Protein AF-K2AG46-F1 (afdb_monomer)

Structure (mmCIF, N/CA/C/O backbone):
data_AF-K2AG46-F1
#
_entry.id   AF-K2AG46-F1
#
loop_
_atom_site.group_PDB
_atom_site.id
_atom_site.type_symbol
_atom_site.label_atom_id
_atom_site.label_alt_id
_atom_site.label_comp_id
_atom_site.label_asym_id
_atom_site.label_entity_id
_atom_site.label_seq_id
_atom_site.pdbx_PDB_ins_code
_atom_site.Cartn_x
_atom_site.Cartn_y
_atom_site.Cartn_z
_atom_site.occupancy
_atom_site.B_iso_or_equiv
_atom_site.auth_seq_id
_atom_site.auth_comp_id
_atom_site.auth_asym_id
_atom_site.auth_atom_id
_atom_site.pdbx_PDB_model_num
ATOM 1 N N . MET A 1 1 ? 60.807 15.196 -0.101 1.00 54.16 1 MET A N 1
ATOM 2 C CA . MET A 1 1 ? 60.143 13.966 -0.594 1.00 54.16 1 MET A CA 1
ATOM 3 C C . MET A 1 1 ? 58.959 13.472 0.260 1.00 54.16 1 MET A C 1
ATOM 5 O O . MET A 1 1 ? 58.351 12.483 -0.107 1.00 54.16 1 MET A O 1
ATOM 9 N N . ASN A 1 2 ? 58.568 14.164 1.347 1.00 55.78 2 ASN A N 1
ATOM 10 C CA . ASN A 1 2 ? 57.536 13.683 2.293 1.00 55.78 2 ASN A CA 1
ATOM 11 C C . ASN A 1 2 ? 56.147 14.350 2.175 1.00 55.78 2 ASN A C 1
ATOM 13 O O . ASN A 1 2 ? 55.203 13.899 2.816 1.00 55.78 2 ASN A O 1
ATOM 17 N N . ARG A 1 3 ? 56.000 15.430 1.390 1.00 51.12 3 ARG A N 1
ATOM 18 C CA . ARG A 1 3 ? 54.712 16.143 1.243 1.00 51.12 3 ARG A CA 1
ATOM 19 C C . ARG A 1 3 ? 53.817 15.531 0.159 1.00 51.12 3 ARG A C 1
ATOM 21 O O . ARG A 1 3 ? 52.645 15.317 0.420 1.00 51.12 3 ARG A O 1
ATOM 28 N N . PHE A 1 4 ? 54.385 15.137 -0.983 1.00 53.97 4 PHE A N 1
ATOM 29 C CA . PHE A 1 4 ? 53.639 14.512 -2.085 1.00 53.97 4 PHE A CA 1
ATOM 30 C C . PHE A 1 4 ? 53.021 13.153 -1.718 1.00 53.97 4 PHE A C 1
ATOM 32 O O . PHE A 1 4 ? 51.875 12.890 -2.068 1.00 53.97 4 PHE A O 1
ATOM 39 N N . ILE A 1 5 ? 53.736 12.322 -0.952 1.00 58.19 5 ILE A N 1
ATOM 40 C CA . ILE A 1 5 ? 53.244 11.002 -0.522 1.00 58.19 5 ILE A CA 1
ATOM 41 C C . ILE A 1 5 ? 52.061 11.148 0.450 1.00 58.19 5 ILE A C 1
ATOM 43 O O . ILE A 1 5 ? 51.095 10.397 0.362 1.00 58.19 5 ILE A O 1
ATOM 47 N N . ARG A 1 6 ? 52.087 12.158 1.333 1.00 53.72 6 ARG A N 1
ATOM 48 C CA . ARG A 1 6 ? 50.982 12.432 2.266 1.00 53.72 6 ARG A CA 1
ATOM 49 C C . ARG A 1 6 ? 49.728 12.935 1.547 1.00 53.72 6 ARG A C 1
ATOM 51 O O . ARG A 1 6 ? 48.637 12.497 1.888 1.00 53.72 6 ARG A O 1
ATOM 58 N N . THR A 1 7 ? 49.869 13.786 0.530 1.00 58.59 7 THR A N 1
ATOM 59 C CA . THR A 1 7 ? 48.725 14.261 -0.269 1.00 58.59 7 THR A CA 1
ATOM 60 C C . THR A 1 7 ? 48.092 13.132 -1.089 1.00 58.59 7 THR A C 1
ATOM 62 O O . THR A 1 7 ? 46.868 13.036 -1.149 1.00 58.59 7 THR A O 1
ATOM 65 N N . LEU A 1 8 ? 48.907 12.231 -1.655 1.00 54.59 8 LEU A N 1
ATOM 66 C CA . LEU A 1 8 ? 48.425 11.077 -2.423 1.00 54.59 8 LEU A CA 1
ATOM 67 C C . LEU A 1 8 ? 47.649 10.077 -1.544 1.00 54.59 8 LEU A C 1
ATOM 69 O O . LEU A 1 8 ? 46.629 9.538 -1.966 1.00 54.59 8 LEU A O 1
ATOM 73 N N . LEU A 1 9 ? 48.102 9.867 -0.303 1.00 50.88 9 LEU A N 1
ATOM 74 C CA . LEU A 1 9 ? 47.468 8.943 0.641 1.00 50.88 9 LEU A CA 1
ATOM 75 C C . LEU A 1 9 ? 46.125 9.481 1.170 1.00 50.88 9 LEU A C 1
ATOM 77 O O . LEU A 1 9 ? 45.175 8.719 1.317 1.00 50.88 9 LEU A O 1
ATOM 81 N N . VAL A 1 10 ? 46.011 10.799 1.381 1.00 55.62 10 VAL A N 1
ATOM 82 C CA . VAL A 1 10 ? 44.747 11.451 1.778 1.00 55.62 10 VAL A CA 1
ATOM 83 C C . VAL A 1 10 ? 43.708 11.395 0.650 1.00 55.62 10 VAL A C 1
ATOM 85 O O . VAL A 1 10 ? 42.545 11.100 0.914 1.00 55.62 10 VAL A O 1
ATOM 88 N N . LEU A 1 11 ? 44.114 11.583 -0.611 1.00 51.75 11 LEU A N 1
ATOM 89 C CA . LEU A 1 11 ? 43.231 11.429 -1.780 1.00 51.75 11 LEU A CA 1
ATOM 90 C C . LEU A 1 11 ? 42.736 9.982 -1.963 1.00 51.75 11 LEU A C 1
ATOM 92 O O . LEU A 1 11 ? 41.569 9.758 -2.292 1.00 51.75 11 LEU A O 1
ATOM 96 N N . LEU A 1 12 ? 43.586 8.991 -1.683 1.00 52.44 12 LEU A N 1
ATOM 97 C CA . LEU A 1 12 ? 43.199 7.577 -1.694 1.00 52.44 12 LEU A CA 1
ATOM 98 C C . LEU A 1 12 ? 42.185 7.245 -0.592 1.00 52.44 12 LEU A C 1
ATOM 100 O O . LEU A 1 12 ? 41.212 6.549 -0.863 1.00 52.44 12 LEU A O 1
ATOM 104 N N . ILE A 1 13 ? 42.334 7.801 0.611 1.00 56.41 13 ILE A N 1
ATOM 105 C CA . ILE A 1 13 ? 41.355 7.610 1.691 1.00 56.41 13 ILE A CA 1
ATOM 106 C C . ILE A 1 13 ? 40.020 8.288 1.344 1.00 56.41 13 ILE A C 1
ATOM 108 O O . ILE A 1 13 ? 38.975 7.659 1.480 1.00 56.41 13 ILE A O 1
ATOM 112 N N . PHE A 1 14 ? 40.025 9.512 0.801 1.00 44.81 14 PHE A N 1
ATOM 113 C CA . PHE A 1 14 ? 38.786 10.180 0.378 1.00 44.81 14 PHE A CA 1
ATOM 114 C C . PHE A 1 14 ? 38.061 9.444 -0.760 1.00 44.81 14 PHE A C 1
ATOM 116 O O . PHE A 1 14 ? 36.835 9.378 -0.748 1.00 44.81 14 PHE A O 1
ATOM 123 N N . SER A 1 15 ? 38.782 8.827 -1.704 1.00 47.81 15 SER A N 1
ATOM 124 C CA . SER A 1 15 ? 38.158 8.010 -2.762 1.00 47.81 15 SER A CA 1
ATOM 125 C C . SER A 1 15 ? 37.591 6.673 -2.261 1.00 47.81 15 SER A C 1
ATOM 127 O O . SER A 1 15 ? 36.585 6.201 -2.792 1.00 47.81 15 SER A O 1
ATOM 129 N N . GLN A 1 16 ? 38.174 6.082 -1.213 1.00 50.16 16 GLN A N 1
ATOM 130 C CA . GLN A 1 16 ? 37.632 4.882 -0.561 1.00 50.16 16 GLN A CA 1
ATOM 131 C C . GLN A 1 16 ? 36.415 5.215 0.321 1.00 50.16 16 GLN A C 1
ATOM 133 O O . GLN A 1 16 ? 35.456 4.450 0.355 1.00 50.16 16 GLN A O 1
ATOM 138 N N . VAL A 1 17 ? 36.397 6.389 0.965 1.00 47.19 17 VAL A N 1
ATOM 139 C CA . VAL A 1 17 ? 35.233 6.875 1.729 1.00 47.19 17 VAL A CA 1
ATOM 140 C C . VAL A 1 17 ? 34.092 7.305 0.795 1.00 47.19 17 VAL A C 1
ATOM 142 O O . VAL A 1 17 ? 32.933 7.019 1.084 1.00 47.19 17 VAL A O 1
ATOM 145 N N . ALA A 1 18 ? 34.400 7.883 -0.373 1.00 44.22 18 ALA A N 1
ATOM 146 C CA . ALA A 1 18 ? 33.404 8.195 -1.402 1.00 44.22 18 ALA A CA 1
ATOM 147 C C . ALA A 1 18 ? 32.779 6.934 -2.029 1.00 44.22 18 ALA A C 1
ATOM 149 O O . ALA A 1 18 ? 31.592 6.929 -2.346 1.00 44.22 18 ALA A O 1
ATOM 150 N N . ARG A 1 19 ? 33.538 5.832 -2.147 1.00 40.97 19 ARG A N 1
ATOM 151 C CA . ARG A 1 19 ? 33.000 4.526 -2.573 1.00 40.97 19 ARG A CA 1
ATOM 152 C C . ARG A 1 19 ? 32.139 3.834 -1.518 1.00 40.97 19 ARG A C 1
ATOM 154 O O . ARG A 1 19 ? 31.349 2.968 -1.874 1.00 40.97 19 ARG A O 1
ATOM 161 N N . ALA A 1 20 ? 32.258 4.219 -0.249 1.00 40.28 20 ALA A 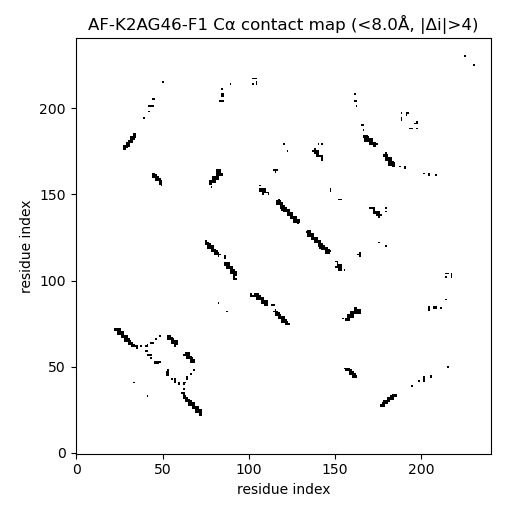N 1
ATOM 162 C CA . ALA A 1 20 ? 31.494 3.623 0.842 1.00 40.28 20 ALA A CA 1
ATOM 163 C C . ALA A 1 20 ? 30.124 4.288 1.089 1.00 40.28 20 ALA A C 1
ATOM 165 O O . ALA A 1 20 ? 29.372 3.782 1.914 1.00 40.28 20 ALA A O 1
ATOM 166 N N . HIS A 1 21 ? 29.791 5.402 0.420 1.00 41.69 21 HIS A N 1
ATOM 167 C CA . HIS A 1 21 ? 28.567 6.182 0.696 1.00 41.69 21 HIS A CA 1
ATOM 168 C C . HIS A 1 21 ? 27.679 6.473 -0.526 1.00 41.69 21 HIS A C 1
ATOM 170 O O . HIS A 1 21 ? 26.744 7.263 -0.437 1.00 41.69 21 HIS A O 1
ATOM 176 N N . GLY A 1 22 ? 27.916 5.808 -1.654 1.00 42.00 22 GLY A N 1
ATOM 177 C CA . GLY A 1 22 ? 27.057 5.902 -2.833 1.00 42.00 22 GLY A CA 1
ATOM 178 C C . GLY A 1 22 ? 26.144 4.691 -2.986 1.00 42.00 22 GLY A C 1
ATOM 179 O O . GLY A 1 22 ? 26.235 4.006 -3.998 1.00 42.00 22 GLY A O 1
ATOM 180 N N . ALA A 1 23 ? 25.294 4.380 -2.002 1.00 46.06 23 ALA A N 1
ATOM 181 C CA . ALA A 1 23 ? 24.109 3.589 -2.327 1.00 46.06 23 ALA A CA 1
ATOM 182 C C . ALA A 1 23 ? 23.237 4.495 -3.204 1.00 46.06 23 ALA A C 1
ATOM 184 O O . ALA A 1 23 ? 22.651 5.457 -2.707 1.00 46.06 23 ALA A O 1
ATOM 185 N N . GLU A 1 24 ? 23.248 4.265 -4.519 1.00 57.81 24 GLU A N 1
ATOM 186 C CA . GLU A 1 24 ? 22.400 4.977 -5.474 1.00 57.81 24 GLU A CA 1
ATOM 187 C C . GLU A 1 24 ? 20.941 4.630 -5.169 1.00 57.81 24 GLU A C 1
ATOM 189 O O . GLU A 1 24 ? 20.353 3.677 -5.687 1.00 57.81 24 GLU A O 1
ATOM 194 N N . ASN A 1 25 ? 20.380 5.385 -4.235 1.00 70.38 25 ASN A N 1
ATOM 195 C CA . ASN A 1 25 ? 18.983 5.338 -3.877 1.00 70.38 25 ASN A CA 1
ATOM 196 C C . ASN A 1 25 ? 18.177 5.812 -5.085 1.00 70.38 25 ASN A C 1
ATOM 198 O O . ASN A 1 25 ? 18.378 6.912 -5.597 1.00 70.38 25 ASN A O 1
ATOM 202 N N . SER A 1 26 ? 17.270 4.961 -5.549 1.00 77.69 26 SER A N 1
ATOM 203 C CA . SER A 1 26 ? 16.378 5.270 -6.668 1.00 77.69 26 SER A CA 1
ATOM 204 C C . SER A 1 26 ? 15.003 5.644 -6.132 1.00 77.69 26 SER A C 1
ATOM 206 O O . SER A 1 26 ? 14.539 5.064 -5.152 1.00 77.69 26 SER A O 1
ATOM 208 N N . LEU A 1 27 ? 14.347 6.621 -6.754 1.00 84.69 27 LEU A N 1
ATOM 209 C CA . LEU A 1 27 ? 12.963 6.944 -6.430 1.00 84.69 27 LEU A CA 1
ATOM 210 C C . LEU A 1 27 ? 12.048 5.910 -7.086 1.00 84.69 27 LEU A C 1
ATOM 212 O O . LEU A 1 27 ? 12.190 5.625 -8.273 1.00 84.69 27 LEU A O 1
ATOM 216 N N . LEU A 1 28 ? 11.107 5.377 -6.319 1.00 88.62 28 LEU A N 1
ATOM 217 C CA . LEU A 1 28 ? 10.071 4.486 -6.811 1.00 88.62 28 LEU A CA 1
ATOM 218 C C . LEU A 1 28 ? 8.715 5.177 -6.663 1.00 88.62 28 LEU A C 1
ATOM 220 O O . LEU A 1 28 ? 8.378 5.654 -5.578 1.00 88.62 28 LEU A O 1
ATOM 224 N N . LEU A 1 29 ? 7.953 5.242 -7.755 1.00 92.00 29 LEU A N 1
ATOM 225 C CA . LEU A 1 29 ? 6.636 5.876 -7.792 1.00 92.00 29 LEU A CA 1
ATOM 226 C C . LEU A 1 29 ? 5.546 4.809 -7.793 1.00 92.00 29 LEU A C 1
ATOM 228 O O . LEU A 1 29 ? 5.513 3.969 -8.689 1.00 92.00 29 LEU A O 1
ATOM 232 N N . GLY A 1 30 ? 4.670 4.836 -6.797 1.00 92.94 30 GLY A N 1
ATOM 233 C CA . GLY A 1 30 ? 3.466 4.018 -6.735 1.00 92.94 30 GLY A CA 1
ATOM 234 C C . GLY A 1 30 ? 2.215 4.820 -7.050 1.00 92.94 30 GLY A C 1
ATOM 235 O O . GLY A 1 30 ? 2.224 6.052 -7.099 1.00 92.94 30 GLY A O 1
ATOM 236 N N . THR A 1 31 ? 1.117 4.113 -7.295 1.00 96.12 31 THR A N 1
ATOM 237 C CA . THR A 1 31 ? -0.174 4.739 -7.591 1.00 96.12 31 THR A CA 1
ATOM 238 C C . THR A 1 31 ? -1.296 3.973 -6.916 1.00 96.12 31 THR A C 1
ATOM 240 O O . THR A 1 31 ? -1.330 2.745 -6.960 1.00 96.12 31 THR A O 1
ATOM 243 N N . ILE A 1 32 ? -2.220 4.709 -6.316 1.00 96.81 32 ILE A N 1
ATOM 244 C CA . ILE A 1 32 ? -3.520 4.232 -5.864 1.00 96.81 32 ILE A CA 1
ATOM 245 C C . ILE A 1 32 ? -4.534 4.764 -6.872 1.00 96.81 32 ILE A C 1
ATOM 247 O O . ILE A 1 32 ? -4.704 5.976 -7.002 1.00 96.81 32 ILE A O 1
ATOM 251 N N . GLN A 1 33 ? -5.160 3.869 -7.626 1.00 96.56 33 GLN A N 1
ATOM 252 C CA . GLN A 1 33 ? -6.090 4.221 -8.693 1.00 96.56 33 GLN A CA 1
ATOM 253 C C . GLN A 1 33 ? -7.524 4.008 -8.213 1.00 96.56 33 GLN A C 1
ATOM 255 O O . GLN A 1 33 ? -7.901 2.889 -7.866 1.00 96.56 33 GLN A O 1
ATOM 260 N N . PHE A 1 34 ? -8.321 5.075 -8.230 1.00 95.25 34 PHE A N 1
ATOM 261 C CA . PHE A 1 3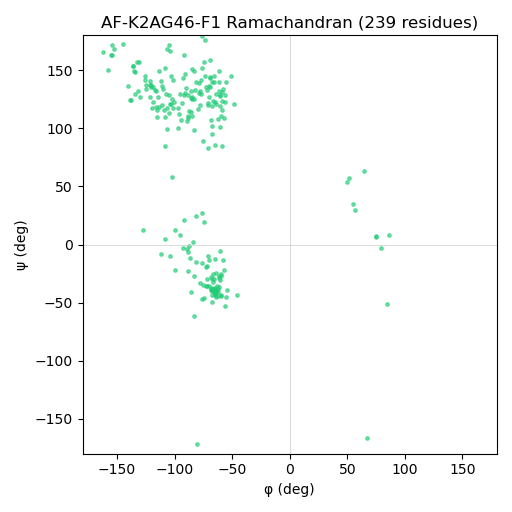4 ? -9.759 5.030 -7.982 1.00 95.25 34 PHE A CA 1
ATOM 262 C C . PHE A 1 34 ? -10.535 4.872 -9.297 1.00 95.25 34 PHE A C 1
ATOM 264 O O . PHE A 1 34 ? -9.979 5.126 -10.376 1.00 95.25 34 PHE A O 1
ATOM 271 N N . PRO A 1 35 ? -11.814 4.463 -9.237 1.00 93.56 35 PRO A N 1
ATOM 272 C CA . PRO A 1 35 ? -12.677 4.428 -10.412 1.00 93.56 35 PRO A CA 1
ATOM 273 C C . PRO A 1 35 ? -12.779 5.819 -11.043 1.00 93.56 35 PRO A C 1
ATOM 275 O O . PRO A 1 35 ? -12.949 6.820 -10.346 1.00 93.56 35 PRO A O 1
ATOM 278 N N . ARG A 1 36 ? -12.647 5.903 -12.369 1.00 89.81 36 ARG A N 1
ATOM 279 C CA . ARG A 1 36 ? -12.648 7.194 -13.086 1.00 89.81 36 ARG A CA 1
ATOM 280 C C . ARG A 1 36 ? -14.004 7.891 -13.056 1.00 89.81 36 ARG A C 1
ATOM 282 O O . ARG A 1 36 ? -14.070 9.109 -13.159 1.00 89.81 36 ARG A O 1
ATOM 289 N N . ASP A 1 37 ? -15.064 7.106 -12.958 1.00 85.56 37 ASP A N 1
ATOM 290 C CA . ASP A 1 37 ? -16.457 7.528 -12.864 1.00 85.56 37 ASP A CA 1
ATOM 291 C C . ASP A 1 37 ? -16.879 7.884 -11.431 1.00 85.56 37 ASP A C 1
ATOM 293 O O . ASP A 1 37 ? -18.029 8.268 -11.212 1.00 85.56 37 ASP A O 1
ATOM 297 N N . LEU A 1 38 ? -15.958 7.813 -10.461 1.00 86.62 38 LEU A N 1
ATOM 298 C CA . LEU A 1 38 ? -16.198 8.289 -9.106 1.00 86.62 38 LEU A CA 1
ATOM 299 C C . LEU A 1 38 ? -16.529 9.787 -9.145 1.00 86.62 38 LEU A C 1
ATOM 301 O O . LEU A 1 38 ? -15.675 10.630 -9.434 1.00 86.62 38 LEU A O 1
ATOM 305 N N . SER A 1 39 ? -17.784 10.120 -8.847 1.00 81.31 39 SER A N 1
ATOM 306 C CA . SER A 1 39 ? -18.275 11.500 -8.886 1.00 81.31 39 SER A CA 1
ATOM 307 C C . SER A 1 39 ? -17.720 12.356 -7.748 1.00 81.31 39 SER A C 1
ATOM 309 O O . SER A 1 39 ? -17.722 13.581 -7.837 1.00 81.31 39 SER A O 1
ATOM 311 N N . GLN A 1 40 ? -17.214 11.721 -6.692 1.00 82.19 40 GLN A N 1
ATOM 312 C CA . GLN A 1 40 ? -16.605 12.366 -5.539 1.00 82.19 40 GLN A CA 1
ATOM 313 C C . GLN A 1 40 ? -15.138 12.713 -5.794 1.00 82.19 40 GLN A C 1
ATOM 315 O O . GLN A 1 40 ? -14.412 12.006 -6.499 1.00 82.19 40 GLN A O 1
ATOM 320 N N . ASP A 1 41 ? -14.681 13.789 -5.161 1.00 85.56 41 ASP A N 1
ATOM 321 C CA . ASP A 1 41 ? -13.253 14.059 -5.031 1.00 85.56 41 ASP A CA 1
ATOM 322 C C . ASP A 1 41 ? -12.591 12.995 -4.158 1.00 85.56 41 ASP A C 1
ATOM 324 O O . ASP A 1 41 ? -13.148 12.558 -3.147 1.00 85.56 41 ASP A O 1
ATOM 328 N N . ILE A 1 42 ? -11.397 12.583 -4.573 1.00 88.19 42 ILE A N 1
ATOM 329 C CA . ILE A 1 42 ? -10.569 11.659 -3.804 1.00 88.19 42 ILE A CA 1
ATOM 330 C C . ILE A 1 42 ? -9.822 12.434 -2.717 1.00 88.19 42 ILE A C 1
ATOM 332 O O . ILE A 1 42 ? -9.346 13.546 -2.949 1.00 88.19 42 ILE A O 1
ATOM 336 N N . GLU A 1 43 ? -9.714 11.849 -1.531 1.00 86.31 43 GLU A N 1
ATOM 337 C CA . GLU A 1 43 ? -8.947 12.412 -0.417 1.00 86.31 43 GLU A CA 1
ATOM 338 C C . GLU A 1 43 ? -7.652 11.618 -0.203 1.00 86.31 43 GLU A C 1
ATOM 340 O O . GLU A 1 43 ? -7.466 10.552 -0.792 1.00 86.31 43 GLU A O 1
ATOM 345 N N . ASP A 1 44 ? -6.735 12.150 0.609 1.00 86.00 44 ASP A N 1
ATOM 346 C CA . ASP A 1 44 ? -5.439 11.513 0.857 1.00 86.00 44 ASP A CA 1
ATOM 347 C C . ASP A 1 44 ? -5.615 10.126 1.494 1.00 86.00 44 ASP A C 1
ATOM 349 O O . ASP A 1 44 ? -6.340 9.955 2.476 1.00 86.00 44 ASP A O 1
ATOM 353 N N . VAL A 1 45 ? -4.907 9.139 0.947 1.00 89.75 45 VAL A N 1
ATOM 354 C CA . VAL A 1 45 ? -4.789 7.798 1.522 1.00 89.75 45 VAL A CA 1
ATOM 355 C C . VAL A 1 45 ? -3.372 7.669 2.064 1.00 89.75 45 VAL A C 1
ATOM 357 O O . VAL A 1 45 ? -2.425 7.589 1.278 1.00 89.75 45 VAL A O 1
ATOM 360 N N . PRO A 1 46 ? -3.192 7.634 3.395 1.00 90.88 46 PRO A N 1
ATOM 361 C CA . PRO A 1 46 ? -1.867 7.576 3.976 1.00 90.88 46 PRO A CA 1
ATOM 362 C C . PRO A 1 46 ? -1.075 6.342 3.557 1.00 90.88 46 PRO A C 1
ATOM 364 O O . PRO A 1 46 ? -1.511 5.209 3.765 1.00 90.88 46 PRO A O 1
ATOM 367 N N . VAL A 1 47 ? 0.141 6.574 3.069 1.00 92.56 47 VAL A N 1
ATOM 368 C CA . VAL A 1 47 ? 1.141 5.530 2.832 1.00 92.56 47 VAL A CA 1
ATOM 369 C C . VAL A 1 47 ? 2.344 5.783 3.738 1.00 92.56 47 VAL A C 1
ATOM 371 O O . VAL A 1 47 ? 2.825 6.912 3.854 1.00 92.56 47 VAL A O 1
ATOM 374 N N . ILE A 1 48 ? 2.809 4.738 4.416 1.00 91.12 48 ILE A N 1
ATOM 375 C CA . ILE A 1 48 ? 3.962 4.756 5.318 1.00 91.12 48 ILE A CA 1
ATOM 376 C C . ILE A 1 48 ? 4.977 3.744 4.804 1.00 91.12 48 ILE A C 1
ATOM 378 O O . ILE A 1 48 ? 4.622 2.630 4.424 1.00 91.12 48 ILE A O 1
ATOM 382 N N . TYR A 1 49 ? 6.248 4.121 4.806 1.00 89.69 49 TYR A N 1
ATOM 383 C CA . TYR A 1 49 ? 7.343 3.230 4.464 1.00 89.69 49 TYR A CA 1
ATOM 384 C C . TYR A 1 49 ? 8.497 3.462 5.436 1.00 89.69 49 TYR A C 1
ATOM 386 O O . TYR A 1 49 ? 8.943 4.593 5.608 1.00 89.69 49 TYR A O 1
ATOM 394 N N . ARG A 1 50 ? 8.956 2.398 6.111 1.00 83.19 50 ARG A N 1
ATOM 395 C CA . ARG A 1 50 ? 10.024 2.462 7.136 1.00 83.19 50 ARG A CA 1
ATOM 396 C C . ARG A 1 50 ? 9.736 3.465 8.270 1.00 83.19 50 ARG A C 1
ATOM 398 O O . ARG A 1 50 ? 10.625 4.120 8.820 1.00 83.19 50 ARG A O 1
ATOM 405 N N . GLY A 1 51 ? 8.457 3.577 8.625 1.00 78.19 51 GLY A N 1
ATOM 406 C CA . GLY A 1 51 ? 7.961 4.489 9.656 1.00 78.19 51 GLY A CA 1
ATOM 407 C C . GLY A 1 51 ? 7.914 5.959 9.239 1.00 78.19 51 GLY A C 1
ATOM 408 O O . GLY A 1 51 ? 7.630 6.798 10.086 1.00 78.19 51 GLY A O 1
ATOM 409 N N . ASP A 1 52 ? 8.184 6.280 7.972 1.00 82.19 52 ASP A N 1
ATOM 410 C CA . ASP A 1 52 ? 8.089 7.642 7.458 1.00 82.19 52 ASP A CA 1
ATOM 411 C C . ASP A 1 52 ? 6.908 7.755 6.473 1.00 82.19 52 ASP A C 1
ATOM 413 O O . ASP A 1 52 ? 6.693 6.862 5.644 1.00 82.19 52 ASP A O 1
ATOM 417 N N . PRO A 1 53 ? 6.098 8.827 6.549 1.00 87.44 53 PRO A N 1
ATOM 418 C CA . PRO A 1 53 ? 5.084 9.124 5.543 1.00 87.44 53 PRO A CA 1
ATOM 419 C C . PRO A 1 53 ? 5.689 9.236 4.141 1.00 87.44 53 PRO A C 1
ATOM 421 O O . PRO A 1 53 ? 6.618 10.016 3.935 1.00 87.44 53 PRO A O 1
ATOM 424 N N . ALA A 1 54 ? 5.127 8.524 3.166 1.00 88.69 54 ALA A N 1
ATOM 425 C CA . ALA A 1 54 ? 5.447 8.772 1.767 1.00 88.69 54 ALA A CA 1
ATOM 426 C C . ALA A 1 54 ? 4.868 10.127 1.329 1.00 88.69 54 ALA A C 1
ATOM 428 O O . ALA A 1 54 ? 3.774 10.512 1.750 1.00 88.69 54 ALA A O 1
ATOM 429 N N . THR A 1 55 ? 5.584 10.839 0.459 1.00 88.69 55 THR A N 1
ATOM 430 C CA . THR A 1 55 ? 5.053 12.040 -0.197 1.00 88.69 55 THR A CA 1
ATOM 431 C C . THR A 1 55 ? 3.982 11.625 -1.197 1.00 88.69 55 THR A C 1
ATOM 433 O O . THR A 1 55 ? 4.262 10.783 -2.054 1.00 88.69 55 THR A O 1
ATOM 436 N N . THR A 1 56 ? 2.788 12.213 -1.099 1.00 91.00 56 THR A N 1
ATOM 437 C CA . THR A 1 56 ? 1.646 11.928 -1.975 1.00 91.00 56 THR A CA 1
ATOM 438 C C . THR A 1 56 ? 1.276 13.133 -2.841 1.00 91.00 56 THR A C 1
ATOM 440 O O . THR A 1 56 ? 1.464 14.287 -2.452 1.00 91.00 56 THR A O 1
ATOM 443 N N . GLN A 1 57 ? 0.745 12.869 -4.034 1.00 93.56 57 GLN A N 1
ATOM 444 C CA . GLN A 1 57 ? 0.113 13.864 -4.895 1.00 93.56 57 GLN A CA 1
ATOM 445 C C . GLN A 1 57 ? -1.227 13.317 -5.384 1.00 93.56 57 GLN A C 1
ATOM 447 O O . GLN A 1 57 ? -1.320 12.184 -5.853 1.00 93.56 57 GLN A O 1
ATOM 452 N N . ILE A 1 58 ? -2.268 14.140 -5.277 1.00 93.94 58 ILE A N 1
ATOM 453 C CA . ILE A 1 58 ? -3.633 13.777 -5.651 1.00 93.94 58 ILE A CA 1
ATOM 454 C C . ILE A 1 58 ? -3.950 14.367 -7.026 1.00 93.94 58 ILE A C 1
ATOM 456 O O . ILE A 1 58 ? -3.881 15.581 -7.220 1.00 93.94 58 ILE A O 1
ATOM 460 N N . ASP A 1 59 ? -4.327 13.509 -7.969 1.00 93.94 59 ASP A N 1
ATOM 461 C CA . ASP A 1 59 ? -4.839 13.882 -9.284 1.00 93.94 59 ASP A CA 1
ATOM 462 C C . ASP A 1 59 ? -6.347 13.615 -9.340 1.00 93.94 59 ASP A C 1
ATOM 464 O O . ASP A 1 59 ? -6.803 12.487 -9.553 1.00 93.94 59 ASP A O 1
ATOM 468 N N . GLN A 1 60 ? -7.133 14.679 -9.159 1.00 93.44 60 GLN A N 1
ATOM 469 C CA . GLN A 1 60 ? -8.596 14.612 -9.218 1.00 93.44 60 GLN A CA 1
ATOM 470 C C . GLN A 1 60 ? -9.126 14.291 -10.619 1.00 93.44 60 GLN A C 1
ATOM 472 O O . GLN A 1 60 ? -10.223 13.750 -10.739 1.00 93.44 60 GLN A O 1
ATOM 477 N N . THR A 1 61 ? -8.362 14.602 -11.672 1.00 91.88 61 THR A N 1
ATOM 478 C CA . THR A 1 61 ? -8.785 14.387 -13.063 1.00 91.88 61 THR A CA 1
ATOM 479 C C . THR A 1 61 ? -8.683 12.912 -13.421 1.00 91.88 61 THR A C 1
ATOM 481 O O . THR A 1 61 ? -9.623 12.333 -13.957 1.00 91.88 61 THR A O 1
ATOM 484 N N . ASN A 1 62 ? -7.555 12.284 -13.083 1.00 93.00 62 ASN A N 1
ATOM 485 C CA . ASN A 1 62 ? -7.337 10.856 -13.321 1.00 93.00 62 ASN A CA 1
ATOM 486 C C . ASN A 1 62 ? -7.848 9.963 -12.182 1.00 93.00 62 ASN A C 1
ATOM 488 O O . ASN A 1 62 ? -7.734 8.739 -12.282 1.00 93.00 62 ASN A O 1
ATOM 492 N N . LYS A 1 63 ? -8.398 10.560 -11.114 1.00 93.75 63 LYS A N 1
ATOM 493 C CA . LYS A 1 63 ? -8.838 9.882 -9.885 1.00 93.75 63 LYS A CA 1
ATOM 494 C C . LYS A 1 63 ? -7.742 8.955 -9.351 1.00 93.75 63 LYS A C 1
ATOM 496 O O . LYS A 1 63 ? -7.948 7.761 -9.144 1.00 93.75 63 LYS A O 1
ATOM 501 N N . ALA A 1 64 ? -6.549 9.511 -9.162 1.00 95.31 64 ALA A N 1
ATOM 502 C CA . ALA A 1 64 ? -5.375 8.767 -8.726 1.00 95.31 64 ALA A CA 1
ATOM 503 C C . ALA A 1 64 ? -4.608 9.500 -7.621 1.00 95.31 64 ALA A C 1
ATOM 505 O O . ALA A 1 64 ? -4.540 10.727 -7.603 1.00 95.31 64 ALA A O 1
ATOM 506 N N . ILE A 1 65 ? -3.985 8.737 -6.727 1.00 94.56 65 ILE A N 1
ATOM 507 C CA . ILE A 1 65 ? -3.003 9.243 -5.763 1.00 94.56 65 ILE A CA 1
ATOM 508 C C . ILE A 1 65 ? -1.664 8.625 -6.124 1.00 94.56 65 ILE A C 1
ATOM 510 O O . ILE A 1 65 ? -1.515 7.402 -6.094 1.00 94.56 65 ILE A O 1
ATOM 514 N N . THR A 1 66 ? -0.684 9.447 -6.469 1.00 95.06 66 THR A N 1
ATOM 515 C CA . THR A 1 66 ? 0.692 8.991 -6.652 1.00 95.06 66 THR A CA 1
ATOM 516 C C . THR A 1 66 ? 1.450 9.154 -5.348 1.00 95.06 66 THR A C 1
ATOM 518 O O . THR A 1 66 ? 1.226 10.103 -4.600 1.00 95.06 66 THR A O 1
ATOM 521 N N . PHE A 1 67 ? 2.339 8.213 -5.048 1.00 93.44 67 PHE A N 1
ATOM 522 C CA . PHE A 1 67 ? 3.208 8.298 -3.882 1.00 93.44 67 PHE A CA 1
ATOM 523 C C . PHE A 1 67 ? 4.632 7.922 -4.251 1.00 93.44 67 PHE A C 1
ATOM 525 O O . PHE A 1 67 ? 4.858 7.112 -5.150 1.00 93.44 67 PHE A O 1
ATOM 532 N N . SER A 1 68 ? 5.598 8.507 -3.554 1.00 91.75 68 SER A N 1
ATOM 533 C CA . SER A 1 68 ? 7.012 8.262 -3.821 1.00 91.75 68 SER A CA 1
ATOM 534 C C . SER A 1 68 ? 7.724 7.690 -2.604 1.00 91.75 68 SER A C 1
ATOM 536 O O . SER A 1 68 ? 7.549 8.188 -1.492 1.00 91.75 68 SER A O 1
ATOM 538 N N . MET A 1 69 ? 8.573 6.691 -2.827 1.00 90.31 69 MET A N 1
ATOM 539 C CA . MET A 1 69 ? 9.394 6.056 -1.797 1.00 90.31 69 MET A CA 1
ATOM 540 C C . MET A 1 69 ? 10.822 5.845 -2.295 1.00 90.31 69 MET A C 1
ATOM 542 O O . MET A 1 69 ? 11.068 5.715 -3.494 1.00 90.31 69 MET A O 1
ATOM 546 N N . ILE A 1 70 ? 11.774 5.809 -1.366 1.00 87.81 70 ILE A N 1
ATOM 547 C CA . ILE A 1 70 ? 13.176 5.549 -1.687 1.00 87.81 70 ILE A CA 1
ATOM 548 C C . ILE A 1 70 ? 13.403 4.040 -1.747 1.00 87.81 70 ILE A C 1
ATOM 550 O O . ILE A 1 70 ? 13.144 3.323 -0.782 1.00 87.81 70 ILE A O 1
ATOM 554 N N . ARG A 1 71 ? 13.932 3.566 -2.872 1.00 86.44 71 ARG A N 1
ATOM 555 C CA . ARG A 1 71 ? 14.388 2.193 -3.060 1.00 86.44 71 ARG A CA 1
ATOM 556 C C . ARG A 1 71 ? 15.907 2.127 -2.962 1.00 86.44 71 ARG A C 1
ATOM 558 O O . ARG A 1 71 ? 16.612 2.778 -3.739 1.00 86.44 71 ARG A O 1
ATOM 565 N N . GLU A 1 72 ? 16.396 1.263 -2.081 1.00 85.81 72 GLU A N 1
ATOM 566 C CA . GLU A 1 72 ? 17.811 0.886 -2.038 1.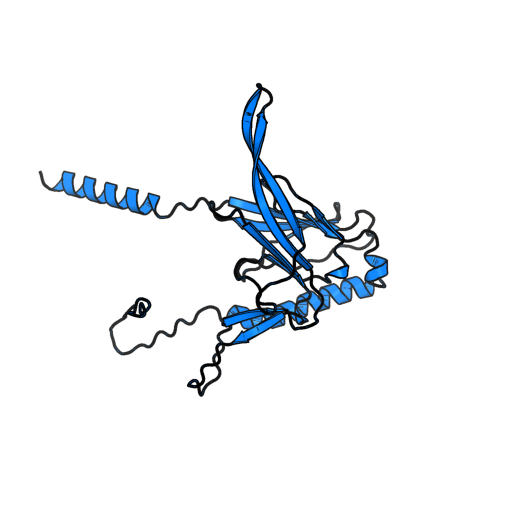00 85.81 72 GLU A CA 1
ATOM 567 C C . GLU A 1 72 ? 18.183 0.052 -3.268 1.00 85.81 72 GLU A C 1
ATOM 569 O O . GLU A 1 72 ? 17.404 -0.787 -3.720 1.00 85.81 72 GLU A O 1
ATOM 574 N N . SER A 1 73 ? 19.391 0.228 -3.802 1.00 81.06 73 SER A N 1
ATOM 575 C CA . SER A 1 73 ? 19.813 -0.442 -5.043 1.00 81.06 73 SER A CA 1
ATOM 576 C C . SER A 1 73 ? 19.779 -1.979 -4.957 1.00 81.06 73 SER A C 1
ATOM 578 O O . SER A 1 73 ? 19.634 -2.648 -5.977 1.00 81.06 73 SER A O 1
ATOM 580 N N . SER A 1 74 ? 19.897 -2.544 -3.751 1.00 84.62 74 SER A N 1
ATOM 581 C CA . SER A 1 74 ? 19.834 -3.986 -3.469 1.00 84.62 74 SER A CA 1
ATOM 582 C C . SER A 1 74 ? 18.420 -4.510 -3.182 1.00 84.62 74 SER A C 1
ATOM 584 O O . SER A 1 74 ? 18.242 -5.716 -2.994 1.00 84.62 74 SER A O 1
ATOM 586 N N . GLN A 1 75 ? 17.408 -3.641 -3.128 1.00 87.75 75 GLN A N 1
ATOM 587 C CA . GLN A 1 75 ? 16.055 -4.015 -2.732 1.00 87.75 75 GLN A CA 1
ATOM 588 C C . GLN A 1 75 ? 15.220 -4.468 -3.937 1.00 87.75 75 GLN A C 1
ATOM 590 O O . GLN A 1 75 ? 14.754 -3.667 -4.750 1.00 87.75 75 GLN A O 1
ATOM 595 N N . PHE A 1 76 ? 15.001 -5.782 -4.016 1.00 90.50 76 PHE A N 1
ATOM 596 C CA . PHE A 1 76 ? 14.162 -6.433 -5.034 1.00 90.50 76 PHE A CA 1
ATOM 597 C C . PHE A 1 76 ? 12.876 -7.036 -4.465 1.00 90.50 76 PHE A C 1
ATOM 599 O O . PHE A 1 76 ? 12.020 -7.477 -5.223 1.00 90.50 76 PHE A O 1
ATOM 606 N N . ASN A 1 77 ? 12.731 -7.067 -3.141 1.00 93.19 77 ASN A N 1
ATOM 607 C CA . ASN A 1 77 ? 11.561 -7.605 -2.463 1.00 93.19 77 ASN A CA 1
ATOM 608 C C . ASN A 1 77 ? 10.925 -6.507 -1.625 1.00 93.19 77 ASN A C 1
ATOM 610 O O . ASN A 1 77 ? 11.621 -5.775 -0.923 1.00 93.19 77 ASN A O 1
ATOM 614 N N . PHE A 1 78 ? 9.605 -6.423 -1.701 1.00 94.25 78 PHE A N 1
ATOM 615 C CA . PHE A 1 78 ? 8.803 -5.480 -0.948 1.00 94.25 78 PHE A CA 1
ATOM 616 C C . PHE A 1 78 ? 7.586 -6.201 -0.398 1.00 94.25 78 PHE A C 1
ATOM 618 O O . PHE A 1 78 ? 7.104 -7.193 -0.960 1.00 94.25 78 PHE A O 1
ATOM 625 N N . LYS A 1 79 ? 7.079 -5.670 0.705 1.00 96.12 79 LYS A N 1
ATOM 626 C CA . LYS A 1 79 ? 5.823 -6.090 1.305 1.00 96.12 79 LYS A CA 1
ATOM 627 C C . LYS A 1 79 ? 4.874 -4.908 1.276 1.00 96.12 79 LYS A C 1
ATOM 629 O O . LYS A 1 79 ? 5.279 -3.808 1.631 1.00 96.12 79 LYS A O 1
ATOM 634 N N . LEU A 1 80 ? 3.640 -5.129 0.848 1.00 97.44 80 LEU A N 1
ATOM 635 C CA . LEU A 1 80 ? 2.576 -4.133 0.906 1.00 97.44 80 LEU A CA 1
ATOM 636 C C . LEU A 1 80 ? 1.492 -4.641 1.847 1.00 97.44 80 LEU A C 1
ATOM 638 O O . LEU A 1 80 ? 0.893 -5.684 1.596 1.00 97.44 80 LEU A O 1
ATOM 642 N N . LEU A 1 81 ? 1.247 -3.900 2.918 1.00 97.81 81 LEU A N 1
ATOM 643 C CA . LEU A 1 81 ? 0.157 -4.120 3.851 1.00 97.81 81 LEU A CA 1
ATOM 644 C C . LEU A 1 81 ? -0.927 -3.075 3.615 1.00 97.81 81 LEU A C 1
ATOM 646 O O . LEU A 1 81 ? -0.651 -1.880 3.624 1.00 97.81 81 LEU A O 1
ATOM 650 N N . ILE A 1 82 ? -2.161 -3.532 3.455 1.00 98.06 82 ILE A N 1
ATOM 651 C CA . ILE A 1 82 ? -3.351 -2.695 3.387 1.00 98.06 82 ILE A CA 1
ATOM 652 C C . ILE A 1 82 ? -4.207 -3.023 4.598 1.00 98.06 82 ILE A C 1
ATOM 654 O O . ILE A 1 82 ? -4.666 -4.159 4.752 1.00 98.06 82 ILE A O 1
ATOM 658 N N . VAL A 1 83 ? -4.385 -2.042 5.474 1.00 96.62 83 VAL A N 1
ATOM 659 C CA . VAL A 1 83 ? -5.028 -2.236 6.773 1.00 96.62 83 VAL A CA 1
ATOM 660 C C . VAL A 1 83 ? -5.563 -0.910 7.298 1.00 96.62 83 VAL A C 1
ATOM 662 O O . VAL A 1 83 ? -4.995 0.145 7.024 1.00 96.62 83 VAL A O 1
ATOM 665 N N . GLU A 1 84 ? -6.638 -0.944 8.079 1.00 94.81 84 GLU A N 1
ATOM 666 C CA . GLU A 1 84 ? -7.084 0.255 8.787 1.00 94.81 84 GLU A CA 1
ATOM 667 C C . GLU A 1 84 ? -6.193 0.513 10.021 1.00 94.81 84 GLU A C 1
ATOM 669 O O . GLU A 1 84 ? -5.833 -0.441 10.718 1.00 94.81 84 GLU A O 1
ATOM 674 N N . PRO A 1 85 ? -5.853 1.774 10.348 1.00 92.00 85 PRO A N 1
ATOM 675 C CA . PRO A 1 85 ? -4.913 2.097 11.427 1.00 92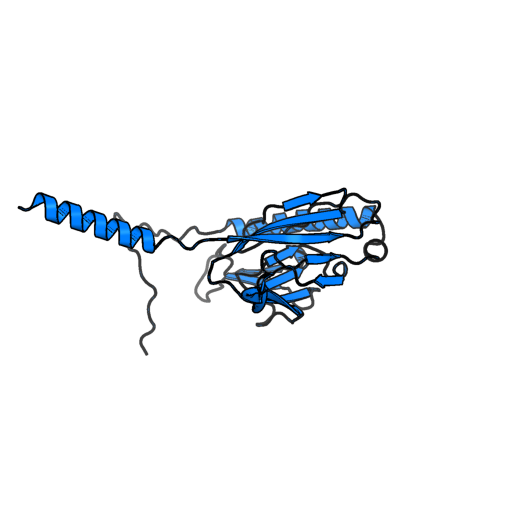.00 85 PRO A CA 1
ATOM 676 C C . PRO A 1 85 ? -5.290 1.487 12.783 1.00 92.00 85 PRO A C 1
ATOM 678 O O . PRO A 1 85 ? -4.438 0.966 13.496 1.00 92.00 85 PRO A O 1
ATOM 681 N N . GLN A 1 86 ? -6.579 1.469 13.132 1.00 91.00 86 GLN A N 1
ATOM 682 C CA . GLN A 1 86 ? -7.054 0.922 14.406 1.00 91.00 86 GLN A CA 1
ATOM 683 C C . GLN A 1 86 ? -6.819 -0.591 14.564 1.00 91.00 86 GLN A C 1
ATOM 685 O O . GLN A 1 86 ? -6.988 -1.131 15.663 1.00 91.00 86 GLN A O 1
ATOM 690 N N . HIS A 1 87 ? -6.457 -1.288 13.485 1.00 94.69 87 HIS A N 1
ATOM 691 C CA . HIS A 1 87 ? -6.113 -2.708 13.487 1.00 94.69 87 HIS A CA 1
ATOM 692 C C . HIS A 1 87 ? -4.614 -2.970 13.655 1.00 94.69 87 HIS A C 1
ATOM 694 O O . HIS A 1 87 ? -4.221 -4.128 13.779 1.00 94.69 87 HIS A O 1
ATOM 700 N N . ILE A 1 88 ? -3.786 -1.928 13.711 1.00 91.94 88 ILE A N 1
ATOM 701 C CA . ILE A 1 88 ? -2.372 -2.034 14.062 1.00 91.94 88 ILE A CA 1
ATOM 702 C C . ILE A 1 88 ? -2.233 -1.871 15.579 1.00 91.94 88 ILE A C 1
ATOM 704 O O . ILE A 1 88 ? -2.841 -0.988 16.185 1.00 91.94 88 ILE A O 1
ATOM 708 N N . GLU A 1 89 ? -1.441 -2.737 16.208 1.00 89.00 89 GLU A N 1
ATOM 709 C CA . GLU A 1 89 ? -1.057 -2.613 17.612 1.00 89.00 89 GLU A CA 1
ATOM 710 C C . GLU A 1 89 ? 0.474 -2.543 17.760 1.00 89.00 89 GLU A C 1
ATOM 712 O O . GLU A 1 89 ? 1.192 -3.407 17.237 1.00 89.00 89 GLU A O 1
ATOM 717 N N . PRO A 1 90 ? 1.003 -1.518 18.455 1.00 85.06 90 PRO A N 1
ATOM 718 C CA . PRO A 1 90 ? 2.405 -1.484 18.834 1.00 85.06 90 PRO A CA 1
ATOM 719 C C . PRO A 1 90 ? 2.656 -2.486 19.964 1.00 85.06 90 PRO A C 1
ATOM 721 O O . PRO A 1 90 ? 1.899 -2.561 20.932 1.00 85.06 90 PRO A O 1
ATOM 724 N N . VAL A 1 91 ? 3.741 -3.246 19.862 1.00 83.00 91 VAL A N 1
ATOM 725 C CA . VAL A 1 91 ? 4.178 -4.180 20.901 1.00 83.00 91 VAL A CA 1
ATOM 726 C C . VAL A 1 91 ? 5.454 -3.652 21.530 1.00 83.00 91 VAL A C 1
ATOM 728 O O . VAL A 1 91 ? 6.459 -3.492 20.841 1.00 83.00 91 VAL A O 1
ATOM 731 N N . SER A 1 92 ? 5.435 -3.401 22.836 1.00 76.38 92 SER A N 1
ATOM 732 C CA . SER A 1 92 ? 6.619 -2.968 23.587 1.00 76.38 92 SER A CA 1
ATOM 733 C C . SER A 1 92 ? 7.470 -4.154 24.039 1.00 76.38 92 SER A C 1
ATOM 735 O O . SER A 1 92 ? 6.960 -5.246 24.309 1.00 76.38 92 SER A O 1
ATOM 737 N N . LEU A 1 93 ? 8.780 -3.934 24.181 1.00 65.88 93 LEU A N 1
ATOM 738 C CA . LEU A 1 93 ? 9.654 -4.891 24.859 1.00 65.88 93 LEU A CA 1
ATOM 739 C C . LEU A 1 93 ? 9.291 -4.897 26.348 1.00 65.88 93 LEU A C 1
ATOM 741 O O . LEU A 1 93 ? 9.603 -3.957 27.069 1.00 65.88 93 LEU A O 1
ATOM 745 N N . THR A 1 94 ? 8.638 -5.956 26.817 1.00 58.28 94 THR A N 1
ATOM 746 C CA . THR A 1 94 ? 8.462 -6.195 28.252 1.00 58.28 94 THR A CA 1
ATOM 747 C C . THR A 1 94 ? 9.540 -7.167 28.716 1.00 58.28 94 THR A C 1
ATOM 749 O O . THR A 1 94 ? 9.465 -8.375 28.497 1.00 58.28 94 THR A O 1
ATOM 752 N N . SER A 1 95 ? 10.602 -6.647 29.337 1.00 54.94 95 SER A N 1
ATOM 753 C CA . SER A 1 95 ? 11.530 -7.500 30.083 1.00 54.94 95 SER A CA 1
ATOM 754 C C . SER A 1 95 ? 10.932 -7.835 31.447 1.00 54.94 95 SER A C 1
ATOM 756 O O . SER A 1 95 ? 10.434 -6.954 32.142 1.00 54.94 95 SER A O 1
ATOM 758 N N . LYS A 1 96 ? 11.075 -9.091 31.890 1.00 55.34 96 LYS A N 1
ATOM 759 C CA . LYS A 1 96 ? 10.711 -9.540 33.252 1.00 55.34 96 LYS A CA 1
ATOM 760 C C . LYS A 1 96 ? 11.445 -8.768 34.365 1.00 55.34 96 LYS A C 1
ATOM 762 O O . LYS A 1 96 ? 11.079 -8.885 35.527 1.00 55.34 96 LYS A O 1
ATOM 767 N N . TYR A 1 97 ? 12.482 -8.008 34.005 1.00 54.78 97 TYR A N 1
ATOM 768 C CA . TYR A 1 97 ? 13.309 -7.200 34.903 1.00 54.78 97 TYR A CA 1
ATOM 769 C C . TYR A 1 97 ? 13.084 -5.686 34.753 1.00 54.78 97 TYR A C 1
ATOM 771 O O . TYR A 1 97 ? 13.811 -4.905 35.361 1.00 54.78 97 TYR A O 1
ATOM 779 N N . GLN A 1 98 ? 12.127 -5.251 33.928 1.00 55.78 98 GLN A N 1
ATOM 780 C CA . GLN A 1 98 ? 11.796 -3.834 33.770 1.00 55.78 98 GLN A CA 1
ATOM 781 C C . GLN A 1 98 ? 10.609 -3.475 34.662 1.00 55.78 98 GLN A C 1
ATOM 783 O O . GLN A 1 98 ? 9.492 -3.933 34.448 1.00 55.78 98 GLN A O 1
ATOM 788 N N . THR A 1 99 ? 10.878 -2.656 35.676 1.00 53.31 99 THR A N 1
ATOM 789 C CA . THR A 1 99 ? 9.886 -2.128 36.624 1.00 53.31 99 THR A CA 1
ATOM 790 C C . THR A 1 99 ? 9.211 -0.844 36.139 1.00 53.31 99 THR A C 1
ATOM 792 O O . THR A 1 99 ? 8.214 -0.436 36.720 1.00 53.31 99 THR A O 1
ATOM 795 N N . GLU A 1 100 ? 9.728 -0.224 35.074 1.00 55.97 100 GLU A N 1
ATOM 796 C CA . GLU A 1 100 ? 9.225 1.027 34.497 1.00 55.97 100 GLU A CA 1
ATOM 797 C C . GLU A 1 100 ? 8.762 0.788 33.047 1.00 55.97 100 GLU A C 1
ATOM 799 O O . GLU A 1 100 ? 9.478 0.119 32.287 1.00 55.97 100 GLU A O 1
ATOM 804 N N . PRO A 1 101 ? 7.595 1.315 32.633 1.00 53.75 101 PRO A N 1
ATOM 805 C CA . PRO A 1 101 ? 7.129 1.206 31.257 1.00 53.75 101 PRO A CA 1
ATOM 806 C C . PRO A 1 101 ? 8.093 1.945 30.321 1.00 53.75 101 PRO A C 1
ATOM 808 O O . PRO A 1 101 ? 8.320 3.146 30.454 1.00 53.75 101 PRO A O 1
ATOM 811 N N . THR A 1 102 ? 8.673 1.230 29.357 1.00 55.25 102 THR A N 1
ATOM 812 C CA . THR A 1 102 ? 9.442 1.874 28.287 1.00 55.25 102 THR A CA 1
ATOM 813 C C . THR A 1 102 ? 8.495 2.291 27.165 1.00 55.25 102 THR A C 1
ATOM 815 O O . THR A 1 102 ? 7.702 1.486 26.679 1.00 55.25 102 THR A O 1
ATOM 818 N N . ASN A 1 103 ? 8.615 3.537 26.698 1.00 59.06 103 ASN A N 1
ATOM 819 C CA . ASN A 1 103 ? 7.906 4.047 25.513 1.00 59.06 103 ASN A CA 1
ATOM 820 C C . ASN A 1 103 ? 8.495 3.504 24.191 1.00 59.06 103 ASN A C 1
ATOM 822 O O . ASN A 1 103 ? 8.315 4.097 23.132 1.00 59.06 103 ASN A O 1
ATOM 826 N N . LEU A 1 104 ? 9.246 2.400 24.248 1.00 63.84 104 LEU A N 1
ATOM 827 C CA . LEU A 1 104 ? 9.939 1.817 23.107 1.00 63.84 104 LEU A CA 1
ATOM 828 C C . LEU A 1 104 ? 9.068 0.726 22.486 1.00 63.84 104 LEU A C 1
ATOM 830 O O . LEU A 1 104 ? 8.930 -0.375 23.028 1.00 63.84 104 LEU A O 1
ATOM 834 N N . VAL A 1 105 ? 8.505 1.036 21.322 1.00 73.44 105 VAL A N 1
ATOM 835 C CA . VAL A 1 105 ? 7.827 0.053 20.476 1.00 73.44 105 VAL A CA 1
ATOM 836 C C . VAL A 1 105 ? 8.880 -0.870 19.868 1.00 73.44 105 VAL A C 1
ATOM 838 O O . VAL A 1 105 ? 9.783 -0.423 19.166 1.00 73.44 105 VAL A O 1
ATOM 841 N N . ALA A 1 106 ? 8.770 -2.165 20.152 1.00 79.19 106 ALA A N 1
ATOM 842 C CA . ALA A 1 106 ? 9.651 -3.198 19.621 1.00 79.19 106 ALA A CA 1
ATOM 843 C C . ALA A 1 106 ? 9.339 -3.492 18.152 1.00 79.19 106 ALA A C 1
ATOM 845 O O . ALA A 1 106 ? 10.240 -3.634 17.331 1.00 79.19 106 ALA A O 1
ATOM 846 N N . TYR A 1 107 ? 8.049 -3.641 17.854 1.00 85.25 107 TYR A N 1
ATOM 847 C CA . TYR A 1 107 ? 7.513 -3.898 16.524 1.00 85.25 107 TYR A CA 1
ATOM 848 C C . TYR A 1 107 ? 6.015 -3.580 16.500 1.00 85.25 107 TYR A C 1
ATOM 850 O O . TYR A 1 107 ? 5.373 -3.453 17.544 1.00 85.25 107 TYR A O 1
ATOM 858 N N . GLN A 1 108 ? 5.450 -3.485 15.301 1.00 89.38 108 GLN A N 1
ATOM 859 C CA . GLN A 1 108 ? 4.008 -3.387 15.090 1.00 89.38 108 GLN A CA 1
ATOM 860 C C . GLN A 1 108 ? 3.463 -4.743 14.628 1.00 89.38 108 GLN A C 1
ATOM 862 O O . GLN A 1 108 ? 4.131 -5.481 13.895 1.00 89.38 108 GLN A O 1
ATOM 867 N N . LYS A 1 109 ? 2.245 -5.091 15.044 1.00 93.00 109 LYS A N 1
ATOM 868 C CA . LYS A 1 109 ? 1.521 -6.254 14.514 1.00 93.00 109 LYS A CA 1
ATOM 869 C C . LYS A 1 109 ? 0.085 -5.899 14.160 1.00 93.00 109 LYS A C 1
ATOM 871 O O . LYS A 1 109 ? -0.470 -4.934 14.677 1.00 93.00 109 LYS A O 1
ATOM 876 N N . VAL A 1 110 ? -0.511 -6.680 13.270 1.00 95.38 110 VAL A N 1
ATOM 877 C CA . VAL A 1 110 ? -1.949 -6.624 13.007 1.00 95.38 110 VAL A CA 1
ATOM 878 C C . VAL A 1 110 ? -2.674 -7.373 14.123 1.00 95.38 110 VAL A C 1
ATOM 880 O O . VAL A 1 110 ? -2.318 -8.510 14.441 1.00 95.38 110 VAL A O 1
ATOM 883 N N . LYS A 1 111 ? -3.694 -6.743 14.711 1.00 94.25 111 LYS A N 1
ATOM 884 C CA . LYS A 1 111 ? -4.543 -7.345 15.745 1.00 94.25 111 LYS A CA 1
ATOM 885 C C . LYS A 1 111 ? -5.158 -8.650 15.238 1.00 94.25 111 LYS A C 1
ATOM 887 O O . LYS A 1 111 ? -5.599 -8.758 14.092 1.00 94.25 111 LYS A O 1
ATOM 892 N N . SER A 1 112 ? -5.217 -9.649 16.115 1.00 92.38 112 SER A N 1
ATOM 893 C CA . SER A 1 112 ? -5.787 -10.954 15.770 1.00 92.38 112 SER A CA 1
ATOM 894 C C . SER A 1 112 ? -7.249 -10.820 15.327 1.00 92.38 112 SER A C 1
ATOM 896 O O . SER A 1 112 ? -8.047 -10.160 15.989 1.00 92.38 112 SER A O 1
ATOM 898 N N . GLY A 1 113 ? -7.594 -11.440 14.196 1.00 92.00 113 GLY A N 1
ATOM 899 C CA . GLY A 1 113 ? -8.941 -11.405 13.617 1.00 92.00 113 GLY A CA 1
ATOM 900 C C . GLY A 1 113 ? -9.295 -10.128 12.846 1.00 92.00 113 GLY A C 1
ATOM 901 O O . GLY A 1 113 ? -10.380 -10.062 12.274 1.00 92.00 113 GLY A O 1
ATOM 902 N N . SER A 1 114 ? -8.412 -9.127 12.792 1.00 95.31 114 SER A N 1
ATOM 903 C CA . SER A 1 114 ? -8.671 -7.908 12.026 1.00 95.31 114 SER A CA 1
ATOM 904 C C . SER A 1 114 ? -8.555 -8.125 10.512 1.00 95.31 114 SER A C 1
ATOM 906 O O . SER A 1 114 ? -7.695 -8.889 10.063 1.00 95.31 114 SER A O 1
ATOM 908 N N . PRO A 1 115 ? -9.388 -7.443 9.704 1.00 96.00 115 PRO A N 1
ATOM 909 C CA . PRO A 1 115 ? -9.282 -7.495 8.253 1.00 96.00 115 PRO A CA 1
ATOM 910 C C . PRO A 1 115 ? -8.008 -6.785 7.780 1.00 96.00 115 PRO A C 1
ATOM 912 O O . PRO A 1 115 ? -7.690 -5.681 8.223 1.00 96.00 115 PRO A O 1
ATOM 915 N N . TYR A 1 116 ? -7.298 -7.410 6.845 1.00 97.50 116 TYR A N 1
ATOM 916 C CA . TYR A 1 116 ? -6.155 -6.833 6.139 1.00 97.50 116 TYR A CA 1
ATOM 917 C C . TYR A 1 116 ? -5.983 -7.518 4.778 1.00 97.50 116 TYR A C 1
ATOM 919 O O . TYR A 1 116 ? -6.495 -8.618 4.561 1.00 97.50 116 TYR A O 1
ATOM 927 N N . ARG A 1 117 ? -5.219 -6.893 3.879 1.00 97.94 117 ARG A N 1
ATOM 928 C CA . ARG A 1 117 ? -4.653 -7.550 2.691 1.00 97.94 117 ARG A CA 1
ATOM 929 C C . ARG A 1 117 ? -3.148 -7.352 2.683 1.00 97.94 117 ARG A C 1
ATOM 931 O O . ARG A 1 117 ? -2.668 -6.268 3.004 1.00 97.94 117 ARG A O 1
ATOM 938 N N . PHE A 1 118 ? -2.399 -8.397 2.359 1.00 97.88 118 PHE A N 1
ATOM 939 C CA . PHE A 1 118 ? -0.942 -8.368 2.424 1.00 97.88 118 PHE A CA 1
ATOM 940 C C . PHE A 1 118 ? -0.341 -8.985 1.166 1.00 97.88 118 PHE A C 1
ATOM 942 O O . PHE A 1 118 ? -0.727 -10.073 0.750 1.00 97.88 118 PHE A O 1
ATOM 949 N N . PHE A 1 119 ? 0.595 -8.277 0.543 1.00 97.75 119 PHE A N 1
ATOM 950 C CA . PHE A 1 119 ? 1.167 -8.655 -0.741 1.00 97.75 119 PHE A CA 1
ATOM 951 C C . PHE A 1 119 ? 2.687 -8.744 -0.666 1.00 97.75 119 PHE A C 1
ATOM 953 O O . PHE A 1 119 ? 3.362 -7.833 -0.188 1.00 97.75 119 PHE A O 1
ATOM 960 N N . SER A 1 120 ? 3.220 -9.828 -1.221 1.00 96.75 120 SER A N 1
ATOM 961 C CA . SER A 1 120 ? 4.610 -9.942 -1.646 1.00 96.75 120 SER A CA 1
ATOM 962 C C . SER A 1 120 ? 4.775 -9.346 -3.034 1.00 96.75 120 SER A C 1
ATOM 964 O O . SER A 1 120 ? 4.107 -9.779 -3.975 1.00 96.75 120 SER A O 1
ATOM 966 N N . LEU A 1 121 ? 5.706 -8.405 -3.171 1.00 95.81 121 LEU A N 1
ATOM 967 C CA . LEU A 1 121 ? 6.055 -7.778 -4.440 1.00 95.81 121 LEU A CA 1
ATOM 968 C C . LEU A 1 121 ? 7.532 -8.053 -4.718 1.00 95.81 121 LEU A C 1
ATOM 970 O O . LEU A 1 121 ? 8.403 -7.638 -3.955 1.00 95.81 121 LEU A O 1
ATOM 974 N N . MET A 1 122 ? 7.813 -8.770 -5.799 1.00 94.81 122 MET A N 1
ATOM 975 C CA . MET A 1 122 ? 9.171 -9.142 -6.185 1.00 94.81 122 MET A CA 1
ATOM 976 C C . MET A 1 122 ? 9.500 -8.547 -7.548 1.00 94.81 122 MET A C 1
ATOM 978 O O . MET A 1 122 ? 8.812 -8.822 -8.528 1.00 94.81 122 MET A O 1
ATOM 982 N N . LEU A 1 123 ? 10.558 -7.749 -7.605 1.00 92.00 123 LEU A N 1
ATOM 983 C CA . LEU A 1 123 ? 11.091 -7.184 -8.832 1.00 92.00 123 LEU A CA 1
ATOM 984 C C . LEU A 1 123 ? 12.045 -8.200 -9.469 1.00 92.00 123 LEU A C 1
ATOM 986 O O . LEU A 1 123 ? 13.115 -8.483 -8.931 1.00 92.00 123 LEU A O 1
ATOM 990 N N . VAL A 1 124 ? 11.649 -8.769 -10.604 1.00 91.62 124 VAL A N 1
ATOM 991 C CA . VAL A 1 124 ? 12.367 -9.856 -11.277 1.00 91.62 124 VAL A CA 1
ATOM 992 C C . VAL A 1 124 ? 12.993 -9.336 -12.572 1.00 91.62 124 VAL A C 1
ATOM 994 O O . VAL A 1 124 ? 12.316 -8.632 -13.321 1.00 91.62 124 VAL A O 1
ATOM 997 N N . PRO A 1 125 ? 14.270 -9.653 -12.857 1.00 89.75 125 PRO A N 1
ATOM 998 C CA . PRO A 1 125 ? 14.877 -9.321 -14.138 1.00 89.75 125 PRO A CA 1
ATOM 999 C C . PRO A 1 125 ? 14.273 -10.172 -15.262 1.00 89.75 125 PRO A C 1
ATOM 1001 O O . PRO A 1 125 ? 14.136 -11.389 -15.139 1.00 89.75 125 PRO A O 1
ATOM 1004 N N . GLU A 1 126 ? 13.974 -9.533 -16.384 1.00 86.81 126 GLU A N 1
ATOM 1005 C CA . GLU A 1 126 ? 13.493 -10.153 -17.614 1.00 86.81 126 GLU A CA 1
ATOM 1006 C C . GLU A 1 126 ? 14.379 -9.742 -18.789 1.00 86.81 126 GLU A C 1
ATOM 1008 O O . GLU A 1 126 ? 14.827 -8.600 -18.891 1.00 86.81 126 GLU A O 1
ATOM 1013 N N . ILE A 1 127 ? 14.640 -10.681 -19.696 1.00 87.00 127 ILE A N 1
ATOM 1014 C CA . ILE A 1 127 ? 15.404 -10.404 -20.912 1.00 87.00 127 ILE A CA 1
ATOM 1015 C C . ILE A 1 127 ? 14.417 -9.951 -21.986 1.00 87.00 127 ILE A C 1
ATOM 1017 O O . ILE A 1 127 ? 13.631 -10.753 -22.487 1.00 87.00 127 ILE A O 1
ATOM 1021 N N . ALA A 1 128 ? 14.484 -8.676 -22.360 1.00 83.19 128 ALA A N 1
ATOM 1022 C CA . ALA A 1 128 ? 13.726 -8.111 -23.470 1.00 83.19 128 ALA A CA 1
ATOM 1023 C C . ALA A 1 128 ? 14.657 -7.812 -24.651 1.00 83.19 128 ALA A C 1
ATOM 1025 O O . ALA A 1 128 ? 15.836 -7.525 -24.462 1.00 83.19 128 ALA A O 1
ATOM 1026 N N . LYS A 1 129 ? 14.142 -7.852 -25.882 1.00 85.00 129 LYS A N 1
ATOM 1027 C CA . LYS A 1 129 ? 14.875 -7.355 -27.055 1.00 85.00 129 LYS A CA 1
ATOM 1028 C C . LYS A 1 129 ? 14.523 -5.893 -27.279 1.00 85.00 129 LYS A C 1
ATOM 1030 O O . LYS A 1 129 ? 13.344 -5.554 -27.350 1.00 85.00 129 LYS A O 1
ATOM 1035 N N . ASN A 1 130 ? 15.528 -5.036 -27.411 1.00 84.12 130 ASN A N 1
ATOM 1036 C CA . ASN A 1 130 ? 15.303 -3.653 -27.815 1.00 84.12 130 ASN A CA 1
ATOM 1037 C C . ASN A 1 130 ? 14.958 -3.556 -29.317 1.00 84.12 130 ASN A C 1
ATOM 1039 O O . ASN A 1 130 ? 15.005 -4.549 -30.045 1.00 84.12 130 ASN A O 1
ATOM 1043 N N . ALA A 1 131 ? 14.647 -2.346 -29.794 1.00 84.38 131 ALA A N 1
ATOM 1044 C CA . ALA A 1 131 ? 14.294 -2.087 -31.196 1.00 84.38 131 ALA A CA 1
ATOM 1045 C C . ALA A 1 131 ? 15.373 -2.527 -32.210 1.00 84.38 131 ALA A C 1
ATOM 1047 O O . ALA A 1 131 ? 15.057 -2.801 -33.363 1.00 84.38 131 ALA A O 1
ATOM 1048 N N . ASN A 1 132 ? 16.629 -2.655 -31.768 1.00 88.06 132 ASN A N 1
ATOM 1049 C CA . ASN A 1 132 ? 17.765 -3.090 -32.582 1.00 88.06 132 ASN A CA 1
ATOM 1050 C C . ASN A 1 132 ? 18.044 -4.602 -32.452 1.00 88.06 132 ASN A C 1
ATOM 1052 O O . ASN A 1 132 ? 19.078 -5.080 -32.913 1.00 88.06 132 ASN A O 1
ATOM 1056 N N . GLY A 1 133 ? 17.168 -5.361 -31.784 1.00 85.38 133 GLY A N 1
ATOM 1057 C CA . GLY A 1 133 ? 17.320 -6.802 -31.563 1.00 85.38 133 GLY A CA 1
ATOM 1058 C C . GLY A 1 133 ? 18.356 -7.190 -30.502 1.00 85.38 133 GLY A C 1
ATOM 1059 O O . GLY A 1 133 ? 18.627 -8.380 -30.337 1.00 85.38 133 GLY A O 1
ATOM 1060 N N . ILE A 1 134 ? 18.922 -6.222 -29.772 1.00 87.81 134 ILE A N 1
ATOM 1061 C CA . ILE A 1 134 ? 19.895 -6.458 -28.699 1.00 87.81 134 ILE A CA 1
ATOM 1062 C C . ILE A 1 134 ? 19.140 -6.819 -27.418 1.00 87.81 134 ILE A C 1
ATOM 1064 O O . ILE A 1 134 ? 18.189 -6.136 -27.034 1.00 87.81 134 ILE A O 1
ATOM 1068 N N . ASN A 1 135 ? 19.586 -7.879 -26.744 1.00 87.38 135 ASN A N 1
ATOM 1069 C CA . ASN A 1 135 ? 19.049 -8.275 -25.447 1.00 87.38 135 ASN A CA 1
ATOM 1070 C C . ASN A 1 135 ? 19.391 -7.220 -24.385 1.00 87.38 135 ASN A C 1
ATOM 1072 O O . ASN A 1 135 ? 20.559 -6.924 -24.139 1.00 87.38 135 ASN A O 1
ATOM 1076 N N . THR A 1 136 ? 18.367 -6.692 -23.731 1.00 84.31 136 THR A N 1
ATOM 1077 C CA . THR A 1 136 ? 18.448 -5.754 -22.613 1.00 84.31 136 THR A CA 1
ATOM 1078 C C . THR A 1 136 ? 17.757 -6.353 -21.396 1.00 84.31 136 THR A C 1
ATOM 1080 O O . THR A 1 136 ? 16.708 -6.985 -21.526 1.00 84.31 136 THR A O 1
ATOM 1083 N N . ILE A 1 137 ? 18.331 -6.147 -20.210 1.00 84.00 137 ILE A N 1
ATOM 1084 C CA . ILE A 1 137 ? 17.681 -6.534 -18.956 1.00 84.00 137 ILE A CA 1
ATOM 1085 C C . ILE A 1 137 ? 16.651 -5.461 -18.615 1.00 84.00 137 ILE A C 1
ATOM 1087 O O . ILE A 1 137 ? 16.996 -4.303 -18.379 1.00 84.00 137 ILE A O 1
ATOM 1091 N N . CYS A 1 138 ? 15.390 -5.862 -18.596 1.00 85.19 138 CYS A N 1
ATOM 1092 C CA . CYS A 1 138 ? 14.286 -5.101 -18.040 1.00 85.19 138 CYS A CA 1
ATOM 1093 C C . CYS A 1 138 ? 13.879 -5.724 -16.702 1.00 85.19 138 CYS A C 1
ATOM 1095 O O . CYS A 1 138 ? 14.367 -6.787 -16.328 1.00 85.19 138 CYS A O 1
ATOM 1097 N N . TYR A 1 139 ? 12.994 -5.060 -15.967 1.00 87.00 139 TYR A N 1
ATOM 1098 C CA . TYR A 1 139 ? 12.454 -5.601 -14.727 1.00 87.00 139 TYR A CA 1
ATOM 1099 C C . TYR A 1 139 ? 10.930 -5.604 -14.776 1.00 87.00 139 TYR A C 1
ATOM 1101 O O . TYR A 1 139 ? 10.322 -4.684 -15.330 1.00 87.00 139 TYR A O 1
ATOM 1109 N N . SER A 1 140 ? 10.331 -6.623 -14.169 1.00 90.62 140 SER A N 1
ATOM 1110 C CA . SER A 1 140 ? 8.886 -6.771 -14.013 1.00 90.62 140 SER A CA 1
ATOM 1111 C C . SER A 1 140 ? 8.538 -7.113 -12.566 1.00 90.62 140 SER A C 1
ATOM 1113 O O . SER A 1 140 ? 9.366 -7.622 -11.805 1.00 90.62 140 SER A O 1
ATOM 1115 N N . TRP A 1 141 ? 7.303 -6.823 -12.168 1.00 93.88 141 TRP A N 1
ATOM 1116 C CA . TRP A 1 141 ? 6.814 -7.157 -10.837 1.00 93.88 141 TRP A CA 1
ATOM 1117 C C . TRP A 1 141 ? 6.069 -8.483 -10.836 1.00 93.88 141 TRP A C 1
ATOM 1119 O O . TRP A 1 141 ? 5.112 -8.676 -11.581 1.00 93.88 141 TRP A O 1
ATOM 1129 N N . LYS A 1 142 ? 6.439 -9.360 -9.906 1.00 94.75 142 LYS A N 1
ATOM 1130 C CA . LYS A 1 142 ? 5.602 -10.477 -9.472 1.00 94.75 142 LYS A CA 1
ATOM 1131 C C . LYS A 1 142 ? 4.876 -10.075 -8.201 1.00 94.75 142 LYS A C 1
ATOM 1133 O O . LYS A 1 142 ? 5.509 -9.815 -7.179 1.00 94.75 142 LYS A O 1
ATOM 1138 N N . VAL A 1 143 ? 3.553 -10.034 -8.282 1.00 96.31 143 VAL A N 1
ATOM 1139 C CA . VAL A 1 143 ? 2.663 -9.682 -7.174 1.00 96.31 143 VAL A CA 1
ATOM 1140 C C . VAL A 1 143 ? 1.967 -10.945 -6.692 1.00 96.31 143 VAL A C 1
ATOM 1142 O O . VAL A 1 143 ? 1.409 -11.694 -7.493 1.00 96.31 143 VAL A O 1
ATOM 1145 N N . ARG A 1 144 ? 1.999 -11.193 -5.384 1.00 96.75 144 ARG A N 1
ATOM 1146 C CA . ARG A 1 144 ? 1.297 -12.317 -4.764 1.00 96.75 144 ARG A CA 1
ATOM 1147 C C . ARG A 1 144 ? 0.655 -11.876 -3.463 1.00 96.75 144 ARG A C 1
ATOM 1149 O O . ARG A 1 144 ? 1.355 -11.414 -2.569 1.00 96.75 144 ARG A O 1
ATOM 1156 N N . GLU A 1 145 ? -0.648 -12.080 -3.339 1.00 97.12 145 GLU A N 1
ATOM 1157 C CA . GLU A 1 145 ? -1.332 -11.947 -2.055 1.00 97.12 145 GLU A CA 1
ATOM 1158 C C . GLU A 1 145 ? -0.958 -13.119 -1.140 1.00 97.12 145 GLU A C 1
ATOM 1160 O O . GLU A 1 145 ? -0.921 -14.279 -1.557 1.00 97.12 145 GLU A O 1
ATOM 1165 N N . GLU A 1 146 ? -0.625 -12.818 0.107 1.00 95.81 146 GLU A N 1
ATOM 1166 C CA . GLU A 1 146 ? -0.230 -13.798 1.106 1.00 95.81 146 GLU A CA 1
ATOM 1167 C C . GLU A 1 146 ? -0.734 -13.392 2.493 1.00 95.81 146 GLU A C 1
ATOM 1169 O O . GLU A 1 146 ? -1.267 -12.305 2.699 1.00 95.81 146 GLU A O 1
ATOM 1174 N N . ARG A 1 147 ? -0.574 -14.281 3.471 1.00 94.31 147 ARG A N 1
ATOM 1175 C CA . ARG A 1 147 ? -0.866 -13.961 4.871 1.00 94.31 147 ARG A CA 1
ATOM 1176 C C . ARG A 1 147 ? 0.388 -13.439 5.553 1.00 94.31 147 ARG A C 1
ATOM 1178 O O . ARG A 1 147 ? 1.489 -13.906 5.259 1.00 94.31 147 ARG A O 1
ATOM 1185 N N . ILE A 1 148 ? 0.215 -12.513 6.492 1.00 91.88 148 ILE A N 1
ATOM 1186 C CA . ILE A 1 148 ? 1.317 -12.066 7.345 1.00 91.88 148 ILE A CA 1
ATOM 1187 C C . ILE A 1 148 ? 1.776 -13.260 8.193 1.00 91.88 148 ILE A C 1
ATOM 1189 O O . ILE A 1 148 ? 0.960 -13.958 8.798 1.00 91.88 148 ILE A O 1
ATOM 1193 N N . ALA A 1 149 ? 3.083 -13.517 8.203 1.00 85.00 149 ALA A N 1
ATOM 1194 C CA . ALA A 1 149 ? 3.691 -14.563 9.022 1.00 85.00 149 ALA A CA 1
ATOM 1195 C C . ALA A 1 149 ? 3.794 -14.133 10.502 1.00 85.00 149 ALA A C 1
ATOM 1197 O O . ALA A 1 149 ? 3.442 -13.013 10.858 1.00 85.00 149 ALA A O 1
ATOM 1198 N N . ASN A 1 150 ? 4.319 -15.005 11.369 1.00 80.62 150 ASN A N 1
ATOM 1199 C CA . ASN A 1 150 ? 4.748 -14.646 12.732 1.00 80.62 150 ASN A CA 1
ATOM 1200 C C . ASN A 1 150 ? 3.683 -13.895 13.554 1.00 80.62 150 ASN A C 1
ATOM 1202 O O . ASN A 1 150 ? 3.917 -12.775 14.004 1.00 80.62 150 ASN A O 1
ATOM 1206 N N . GLU A 1 151 ? 2.502 -14.501 13.712 1.00 84.88 151 GLU A N 1
ATOM 1207 C CA . GLU A 1 151 ? 1.423 -13.977 14.571 1.00 84.88 151 GLU A CA 1
ATOM 1208 C C . GLU A 1 151 ? 0.973 -12.545 14.218 1.00 84.88 151 GLU A C 1
ATOM 1210 O O . GLU A 1 151 ? 0.532 -11.783 15.076 1.00 84.88 151 GLU A O 1
ATOM 1215 N N . GLY A 1 152 ? 1.080 -12.170 12.939 1.00 89.00 152 GLY A N 1
ATOM 1216 C CA . GLY A 1 152 ? 0.644 -10.863 12.454 1.00 89.00 152 GLY A CA 1
ATOM 1217 C C . GLY A 1 152 ? 1.693 -9.761 12.585 1.00 89.00 152 GLY A C 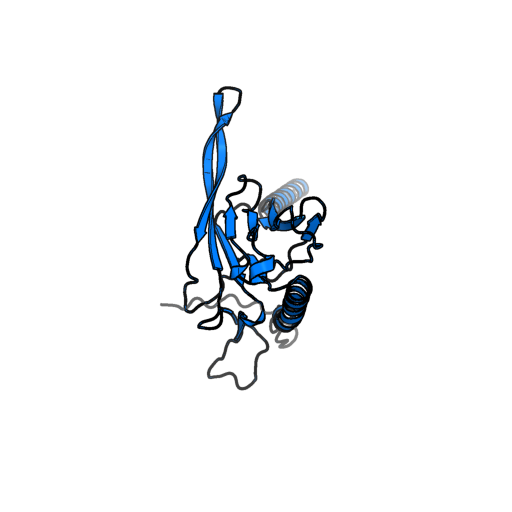1
ATOM 1218 O O . GLY A 1 152 ? 1.362 -8.605 12.322 1.00 89.00 152 GLY A O 1
ATOM 1219 N N . ARG A 1 153 ? 2.944 -10.074 12.961 1.00 92.81 153 ARG A N 1
ATOM 1220 C CA . ARG A 1 153 ? 4.034 -9.087 12.987 1.00 92.81 153 ARG A CA 1
ATOM 1221 C C . ARG A 1 153 ? 4.242 -8.473 11.602 1.00 92.81 153 ARG A C 1
ATOM 1223 O O . ARG A 1 153 ? 4.524 -9.175 10.632 1.00 92.81 153 ARG A O 1
ATOM 1230 N N . ILE A 1 154 ? 4.161 -7.149 11.543 1.00 92.88 154 ILE A N 1
ATOM 1231 C CA . ILE A 1 154 ? 4.384 -6.369 10.330 1.00 92.88 154 ILE A CA 1
ATOM 1232 C C . ILE A 1 154 ? 5.903 -6.286 10.090 1.00 92.88 154 ILE A C 1
ATOM 1234 O O . ILE A 1 154 ? 6.639 -5.973 11.029 1.00 92.88 154 ILE A O 1
ATOM 1238 N N . PRO A 1 155 ? 6.402 -6.599 8.880 1.00 91.44 155 PRO A N 1
ATOM 1239 C CA . PRO A 1 155 ? 7.811 -6.404 8.537 1.00 91.44 155 PRO A CA 1
ATOM 1240 C C . PRO A 1 155 ? 8.225 -4.929 8.618 1.00 91.44 155 PRO A C 1
ATOM 1242 O O . PRO A 1 155 ? 7.480 -4.060 8.173 1.00 91.44 155 PRO A O 1
ATOM 1245 N N . ASP A 1 156 ? 9.425 -4.652 9.130 1.00 84.88 156 ASP A N 1
ATOM 1246 C CA . ASP A 1 156 ? 9.914 -3.278 9.350 1.00 84.88 156 ASP A CA 1
ATOM 1247 C C . ASP A 1 156 ? 10.073 -2.479 8.035 1.00 84.88 156 ASP A C 1
ATOM 1249 O O . ASP A 1 156 ? 10.016 -1.248 8.022 1.00 84.88 156 ASP A O 1
ATOM 1253 N N . ASP A 1 157 ? 10.257 -3.179 6.914 1.00 85.69 157 ASP A N 1
ATOM 1254 C CA . ASP A 1 157 ? 10.374 -2.634 5.561 1.00 85.69 157 ASP A CA 1
ATOM 1255 C C . ASP A 1 157 ? 9.067 -2.722 4.753 1.00 85.69 157 ASP A C 1
ATOM 1257 O O . ASP A 1 157 ? 9.072 -2.512 3.538 1.00 85.69 157 ASP A O 1
ATOM 1261 N N . ALA A 1 158 ? 7.939 -3.029 5.399 1.00 93.25 158 ALA A N 1
ATOM 1262 C CA . ALA A 1 158 ? 6.650 -3.027 4.729 1.00 93.25 158 ALA A CA 1
ATOM 1263 C C . ALA A 1 158 ? 6.231 -1.603 4.329 1.00 93.25 158 ALA A C 1
ATOM 1265 O O . ALA A 1 158 ? 6.373 -0.637 5.080 1.00 93.25 158 ALA A O 1
ATOM 1266 N N . VAL A 1 159 ? 5.660 -1.491 3.133 1.00 95.06 159 VAL A N 1
ATOM 1267 C CA . VAL A 1 159 ? 4.828 -0.360 2.729 1.00 95.06 159 VAL A CA 1
ATOM 1268 C C . VAL A 1 159 ? 3.458 -0.576 3.363 1.00 95.06 159 VAL A C 1
ATOM 1270 O O . VAL A 1 159 ? 2.815 -1.591 3.102 1.00 95.06 159 VAL A O 1
ATOM 1273 N N . ILE A 1 160 ? 3.010 0.348 4.203 1.00 95.81 160 ILE A N 1
ATOM 1274 C CA . ILE A 1 160 ? 1.722 0.275 4.895 1.00 95.81 160 ILE A CA 1
ATOM 1275 C C . ILE A 1 160 ? 0.801 1.332 4.290 1.00 95.81 160 ILE A C 1
ATOM 1277 O O . ILE A 1 160 ? 1.071 2.527 4.385 1.00 95.81 160 ILE A O 1
ATOM 1281 N N . MET A 1 161 ? -0.285 0.893 3.662 1.00 96.50 161 MET A N 1
ATOM 1282 C CA . MET A 1 161 ? -1.350 1.745 3.142 1.00 96.50 161 MET A CA 1
ATOM 1283 C C . MET A 1 161 ? -2.535 1.706 4.107 1.00 96.50 161 MET A C 1
ATOM 1285 O O . MET A 1 161 ? -3.142 0.651 4.314 1.00 96.50 161 MET A O 1
ATOM 1289 N N . HIS A 1 162 ? -2.875 2.856 4.683 1.00 94.69 162 HIS A N 1
ATOM 1290 C CA . HIS A 1 162 ? -4.018 2.971 5.578 1.00 94.69 162 HIS A CA 1
ATOM 1291 C C . HIS A 1 162 ? -5.306 3.147 4.783 1.00 94.69 162 HIS A C 1
ATOM 1293 O O . HIS A 1 162 ? -5.633 4.245 4.341 1.00 94.69 162 HIS A O 1
ATOM 1299 N N . ALA A 1 163 ? -6.030 2.049 4.600 1.00 94.50 163 ALA A N 1
ATOM 1300 C CA . ALA A 1 163 ? -7.297 2.012 3.882 1.00 94.50 163 ALA A CA 1
ATOM 1301 C C . ALA A 1 163 ? -8.143 0.831 4.363 1.00 94.50 163 ALA A C 1
ATOM 1303 O O . ALA A 1 163 ? -7.620 -0.126 4.938 1.00 94.50 163 ALA A O 1
ATOM 1304 N N . VAL A 1 164 ? -9.443 0.865 4.069 1.00 95.38 164 VAL A N 1
ATOM 1305 C CA . VAL A 1 164 ? -10.314 -0.296 4.278 1.00 95.38 164 VAL A CA 1
ATOM 1306 C C . VAL A 1 164 ? -9.898 -1.401 3.295 1.00 95.38 164 VAL A C 1
ATOM 1308 O O . VAL A 1 164 ? -9.982 -1.194 2.084 1.00 95.38 164 VAL A O 1
ATOM 1311 N N . PRO A 1 165 ? -9.477 -2.595 3.755 1.00 96.12 165 PRO A N 1
ATOM 1312 C CA . PRO A 1 165 ? -8.948 -3.630 2.861 1.00 96.12 165 PRO A CA 1
ATOM 1313 C C . PRO A 1 165 ? -9.951 -4.106 1.806 1.00 96.12 165 PRO A C 1
ATOM 1315 O O . PRO A 1 165 ? -9.562 -4.462 0.696 1.00 96.12 165 PRO A O 1
ATOM 1318 N N . GLY A 1 166 ? -11.245 -4.076 2.142 1.00 95.25 166 GLY A N 1
ATOM 1319 C CA . GLY A 1 166 ? -12.337 -4.439 1.237 1.00 95.25 166 GLY A CA 1
ATOM 1320 C C . GLY A 1 166 ? -12.577 -3.448 0.095 1.00 95.25 166 GLY A C 1
ATOM 1321 O O . GLY A 1 166 ? -13.270 -3.796 -0.850 1.00 95.25 166 GLY A O 1
ATOM 1322 N N . TRP A 1 167 ? -12.007 -2.241 0.147 1.00 94.75 167 TRP A N 1
ATOM 1323 C CA . TRP A 1 167 ? -12.092 -1.257 -0.940 1.00 94.75 167 TRP A CA 1
ATOM 1324 C C . TRP A 1 167 ? -11.089 -1.506 -2.061 1.00 94.75 167 TRP A C 1
ATOM 1326 O O . TRP A 1 167 ? -11.228 -0.947 -3.147 1.00 94.75 167 TRP A O 1
ATOM 1336 N N . VAL A 1 168 ? -10.086 -2.343 -1.810 1.00 96.69 168 VAL A N 1
ATOM 1337 C CA . VAL A 1 168 ? -9.070 -2.697 -2.795 1.00 96.69 168 VAL A CA 1
ATOM 1338 C C . VAL A 1 168 ? -9.560 -3.888 -3.594 1.00 96.69 168 VAL A C 1
ATOM 1340 O O . VAL A 1 168 ? -9.940 -4.908 -3.020 1.00 96.69 168 VAL A O 1
ATOM 1343 N N . ASP A 1 169 ? -9.510 -3.774 -4.915 1.00 96.44 169 ASP A N 1
ATOM 1344 C CA . ASP A 1 169 ? -9.795 -4.877 -5.826 1.00 96.44 169 ASP A CA 1
ATOM 1345 C C . ASP A 1 169 ? -8.543 -5.739 -6.002 1.00 96.44 169 ASP A C 1
ATOM 1347 O O . ASP A 1 169 ? -8.476 -6.893 -5.569 1.00 96.44 169 ASP A O 1
ATOM 1351 N N . THR A 1 170 ? -7.476 -5.136 -6.520 1.00 96.75 170 THR A N 1
ATOM 1352 C CA . THR A 1 170 ? -6.242 -5.847 -6.849 1.00 96.75 170 THR A CA 1
ATOM 1353 C C . THR A 1 170 ? -5.015 -4.942 -6.773 1.00 96.75 170 THR A C 1
ATOM 1355 O O . THR A 1 170 ? -5.114 -3.718 -6.686 1.00 96.75 170 THR A O 1
ATOM 1358 N N . VAL A 1 171 ? -3.837 -5.559 -6.822 1.00 97.19 171 VAL A N 1
ATOM 1359 C CA . VAL A 1 171 ? -2.553 -4.875 -6.977 1.00 97.19 171 VAL A CA 1
ATOM 1360 C C . VAL A 1 171 ? -1.970 -5.300 -8.318 1.00 97.19 171 VAL A C 1
ATOM 1362 O O . VAL A 1 171 ? -1.585 -6.453 -8.511 1.00 97.19 171 VAL A O 1
ATOM 1365 N N . VAL A 1 172 ? -1.936 -4.369 -9.266 1.00 94.62 172 VAL A N 1
ATOM 1366 C CA . VAL A 1 172 ? -1.491 -4.621 -10.636 1.00 94.62 172 VAL A CA 1
ATOM 1367 C C . VAL A 1 172 ? 0.003 -4.364 -10.748 1.00 94.62 172 VAL A C 1
ATOM 1369 O O . VAL A 1 172 ? 0.506 -3.321 -10.328 1.00 94.62 172 VAL A O 1
ATOM 1372 N N . ALA A 1 173 ? 0.715 -5.326 -11.334 1.00 87.12 173 ALA A N 1
ATOM 1373 C CA . ALA A 1 173 ? 2.131 -5.196 -11.637 1.00 87.12 173 ALA A CA 1
ATOM 1374 C C . ALA A 1 173 ? 2.381 -3.949 -12.506 1.00 87.12 173 ALA A C 1
ATOM 1376 O O . ALA A 1 173 ? 1.804 -3.805 -13.582 1.00 87.12 173 ALA A O 1
ATOM 1377 N N . GLY A 1 174 ? 3.229 -3.042 -12.017 1.00 71.06 174 GLY A N 1
ATOM 1378 C CA . GLY A 1 174 ? 3.673 -1.872 -12.770 1.00 71.06 174 GLY A CA 1
ATOM 1379 C C . GLY A 1 174 ? 4.796 -2.207 -13.756 1.00 71.06 174 GLY A C 1
ATOM 1380 O O . GLY A 1 174 ? 5.181 -3.365 -13.935 1.00 71.06 174 GLY A O 1
ATOM 1381 N N . SER A 1 175 ? 5.387 -1.174 -14.355 1.00 76.44 175 SER A N 1
ATOM 1382 C CA . SER A 1 175 ? 6.698 -1.304 -15.000 1.00 76.44 175 SER A CA 1
ATOM 1383 C C . SER A 1 175 ? 7.784 -1.524 -13.939 1.00 76.44 175 SER A C 1
ATOM 1385 O O . SER A 1 175 ? 7.612 -1.130 -12.790 1.00 76.44 175 SER A O 1
ATOM 1387 N N . GLY A 1 176 ? 8.944 -2.080 -14.302 1.00 76.50 176 GLY A N 1
ATOM 1388 C CA . GLY A 1 176 ? 10.061 -2.249 -13.359 1.00 76.50 176 GLY A CA 1
ATOM 1389 C C . GLY A 1 176 ? 10.621 -0.958 -12.739 1.00 76.50 176 GLY A C 1
ATOM 1390 O O . GLY A 1 176 ? 11.483 -1.028 -11.867 1.00 76.50 176 GLY A O 1
ATOM 1391 N N . PHE A 1 177 ? 10.141 0.208 -13.184 1.00 79.81 177 PHE A N 1
ATOM 1392 C CA . PHE A 1 177 ? 10.499 1.534 -12.675 1.00 79.81 177 PHE A CA 1
ATOM 1393 C C . PHE A 1 177 ? 9.472 2.111 -11.695 1.00 79.81 177 PHE A C 1
ATOM 1395 O O . PHE A 1 177 ? 9.813 2.988 -10.908 1.00 79.81 177 PHE A O 1
ATOM 1402 N N . ASN A 1 178 ? 8.230 1.627 -11.735 1.00 88.81 178 ASN A N 1
ATOM 1403 C CA . ASN A 1 178 ? 7.145 2.104 -10.887 1.00 88.81 178 ASN A CA 1
ATOM 1404 C C . ASN A 1 178 ? 6.763 1.006 -9.902 1.00 88.81 178 ASN A C 1
ATOM 1406 O O . ASN A 1 178 ? 6.721 -0.166 -10.259 1.00 88.81 178 ASN A O 1
ATOM 1410 N N . PHE A 1 179 ? 6.461 1.370 -8.664 1.00 92.50 179 PHE A N 1
ATOM 1411 C CA . PHE A 1 179 ? 5.861 0.438 -7.720 1.00 92.50 179 PHE A CA 1
ATOM 1412 C C . PHE A 1 179 ? 4.497 -0.037 -8.263 1.00 92.50 179 PHE A C 1
ATOM 1414 O O . PHE A 1 179 ? 3.831 0.722 -8.977 1.00 92.50 179 PHE A O 1
ATOM 1421 N N . PRO A 1 180 ? 4.061 -1.272 -7.952 1.00 95.19 180 PRO A N 1
ATOM 1422 C CA . PRO A 1 180 ? 2.756 -1.777 -8.368 1.00 95.19 180 PRO A CA 1
ATOM 1423 C C . PRO A 1 180 ? 1.598 -0.831 -8.028 1.00 95.19 180 PRO A C 1
ATOM 1425 O O . PRO A 1 180 ? 1.596 -0.160 -6.995 1.00 95.19 180 PRO A O 1
ATOM 1428 N N . THR A 1 181 ? 0.599 -0.790 -8.907 1.00 97.00 181 THR A N 1
ATOM 1429 C CA . THR A 1 181 ? -0.586 0.054 -8.742 1.00 97.00 181 THR A CA 1
ATOM 1430 C C . THR A 1 181 ? -1.616 -0.660 -7.884 1.00 97.00 181 THR A C 1
ATOM 1432 O O . THR A 1 181 ? -2.024 -1.776 -8.201 1.00 97.00 181 THR A O 1
ATOM 1435 N N . VAL A 1 182 ? -2.089 -0.006 -6.830 1.00 97.88 182 VAL A N 1
ATOM 1436 C CA . VAL A 1 182 ? -3.215 -0.488 -6.029 1.00 97.88 182 VAL A CA 1
ATOM 1437 C C . VAL A 1 182 ? -4.505 -0.008 -6.684 1.00 97.88 182 VAL A C 1
ATOM 1439 O O . VAL A 1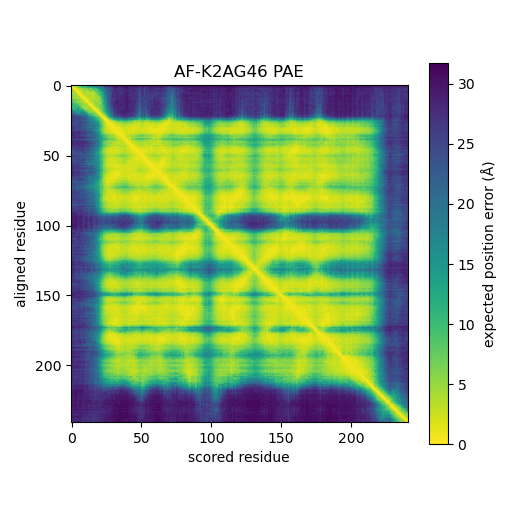 182 ? -4.746 1.195 -6.757 1.00 97.88 182 VAL A O 1
ATOM 1442 N N . GLN A 1 183 ? -5.321 -0.928 -7.192 1.00 97.56 183 GLN A N 1
ATOM 1443 C CA . GLN A 1 183 ? -6.612 -0.600 -7.790 1.00 97.56 183 GLN A CA 1
ATOM 1444 C C . GLN A 1 183 ? -7.716 -0.706 -6.745 1.00 97.56 183 GLN A C 1
ATOM 1446 O O . GLN A 1 183 ? -7.928 -1.762 -6.145 1.00 97.56 183 GLN A O 1
ATOM 1451 N N . MET A 1 184 ? -8.424 0.400 -6.540 1.00 96.31 184 MET A N 1
ATOM 1452 C CA . MET A 1 184 ? -9.658 0.422 -5.767 1.00 96.31 184 MET A CA 1
ATOM 1453 C C . MET A 1 184 ? -10.800 -0.157 -6.604 1.00 96.31 184 MET A C 1
ATOM 1455 O O . MET A 1 184 ? -10.783 -0.090 -7.834 1.00 96.31 184 MET A O 1
ATOM 1459 N N . ARG A 1 185 ? -11.798 -0.737 -5.942 1.00 94.88 185 ARG A N 1
ATOM 1460 C CA . ARG A 1 185 ? -12.932 -1.377 -6.614 1.00 94.88 185 ARG A CA 1
ATOM 1461 C C . ARG A 1 185 ? -13.792 -0.374 -7.378 1.00 94.88 185 ARG A C 1
ATOM 1463 O O . ARG A 1 185 ? -14.036 0.724 -6.896 1.00 94.88 185 ARG A O 1
ATOM 1470 N N . ASN A 1 186 ? -14.346 -0.793 -8.515 1.00 92.44 186 ASN A N 1
ATOM 1471 C CA . ASN A 1 186 ? -15.297 0.018 -9.290 1.00 92.44 186 ASN A CA 1
ATOM 1472 C C . ASN A 1 186 ? -16.624 0.254 -8.551 1.00 92.44 186 ASN A C 1
ATOM 1474 O O . ASN A 1 186 ? -17.250 1.294 -8.710 1.00 92.44 186 ASN A O 1
ATOM 1478 N N . ASP A 1 187 ? -17.034 -0.684 -7.698 1.00 90.12 187 ASP A N 1
ATOM 1479 C CA . ASP A 1 187 ? -18.239 -0.602 -6.867 1.00 90.12 187 ASP A CA 1
ATOM 1480 C C . ASP A 1 187 ? -17.966 -0.007 -5.469 1.00 90.12 187 ASP A C 1
ATOM 1482 O O . ASP A 1 187 ? -18.763 -0.196 -4.550 1.00 90.12 187 ASP A O 1
ATOM 1486 N N . LEU A 1 188 ? -16.865 0.742 -5.303 1.00 88.81 188 LEU A N 1
ATOM 1487 C CA . LEU A 1 188 ? -16.409 1.323 -4.031 1.00 88.81 188 LEU A CA 1
ATOM 1488 C C . LEU A 1 188 ? -17.532 1.992 -3.231 1.00 88.81 188 LEU A C 1
ATOM 1490 O O . LEU A 1 188 ? -17.636 1.789 -2.025 1.00 88.81 188 LEU A O 1
ATOM 1494 N N . MET A 1 189 ? -18.396 2.752 -3.905 1.00 87.25 189 MET A N 1
ATOM 1495 C CA . MET A 1 189 ? -19.486 3.492 -3.266 1.00 87.25 189 MET A CA 1
ATOM 1496 C C . MET A 1 189 ? -20.570 2.587 -2.676 1.00 87.25 189 MET A C 1
ATOM 1498 O O . MET A 1 189 ? -21.173 2.945 -1.671 1.00 87.25 189 MET A O 1
ATOM 1502 N N . GLN A 1 190 ? -20.787 1.399 -3.247 1.00 86.06 190 GLN A N 1
ATOM 1503 C CA . GLN A 1 190 ? -21.725 0.418 -2.691 1.00 86.06 190 GLN A CA 1
ATOM 1504 C C . GLN A 1 190 ? -21.185 -0.171 -1.384 1.00 86.06 190 GLN A C 1
ATOM 1506 O O . GLN A 1 190 ? -21.942 -0.408 -0.448 1.00 86.06 190 GLN A O 1
ATOM 1511 N N . TYR A 1 191 ? -19.865 -0.360 -1.305 1.00 83.56 191 TYR A N 1
ATOM 1512 C CA . TYR A 1 191 ? -19.182 -0.841 -0.103 1.00 83.56 191 TYR A CA 1
ATOM 1513 C C . TYR A 1 191 ? -18.993 0.243 0.954 1.00 83.56 191 TYR A C 1
ATOM 1515 O O . TYR A 1 191 ? -18.997 -0.055 2.146 1.00 83.56 191 TYR A O 1
ATOM 1523 N N . ALA A 1 192 ? -18.801 1.491 0.531 1.00 83.94 192 ALA A N 1
ATOM 1524 C CA . ALA A 1 192 ? -18.727 2.632 1.431 1.00 83.94 192 ALA A CA 1
ATOM 1525 C C . ALA A 1 192 ? -20.109 3.062 1.953 1.00 83.94 192 ALA A C 1
ATOM 1527 O O . ALA A 1 192 ? -20.163 3.797 2.930 1.00 83.94 192 ALA A O 1
ATOM 1528 N N . GLY A 1 193 ? -21.197 2.602 1.322 1.00 84.31 193 GLY A N 1
ATOM 1529 C CA . GLY A 1 193 ? -22.587 2.919 1.655 1.00 84.31 193 GLY A CA 1
ATOM 1530 C C . GLY A 1 193 ? -23.061 4.228 1.022 1.00 84.31 193 GLY A C 1
ATOM 1531 O O . GLY A 1 193 ? -24.072 4.256 0.318 1.00 84.31 193 GLY A O 1
ATOM 1532 N N . SER A 1 194 ? -22.298 5.304 1.203 1.00 83.75 194 SER A N 1
ATOM 1533 C CA . SER A 1 194 ? -22.587 6.631 0.651 1.00 83.75 194 SER A CA 1
ATOM 1534 C C . SER A 1 194 ? -21.319 7.474 0.482 1.00 83.75 194 SER A C 1
ATOM 1536 O O . SER A 1 194 ? -20.230 7.112 0.929 1.00 83.75 194 SER A O 1
ATOM 1538 N N . SER A 1 195 ? -21.456 8.627 -0.177 1.00 81.44 195 SER A N 1
ATOM 1539 C CA . SER A 1 195 ? -20.367 9.600 -0.339 1.00 81.44 195 SER A CA 1
ATOM 1540 C C . SER A 1 195 ? -19.930 10.191 0.997 1.00 81.44 195 SER A C 1
ATOM 1542 O O . SER A 1 195 ? -18.740 10.345 1.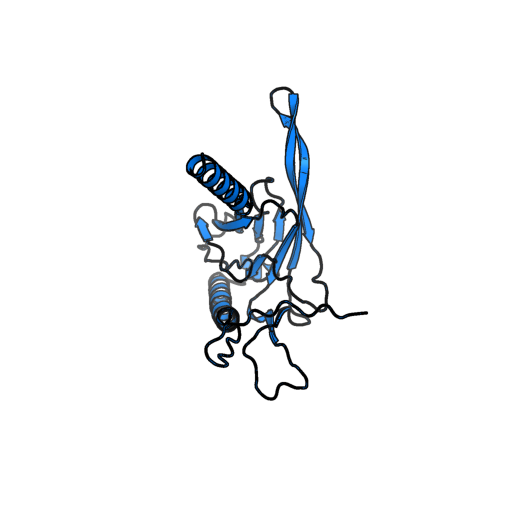268 1.00 81.44 195 SER A O 1
ATOM 1544 N N . GLU A 1 196 ? -20.895 10.504 1.851 1.00 84.31 196 GLU A N 1
ATOM 1545 C CA . GLU A 1 196 ? -20.668 11.035 3.186 1.00 84.31 196 GLU A CA 1
ATOM 1546 C C . GLU A 1 196 ? -19.950 10.010 4.067 1.00 84.31 196 GLU A C 1
ATOM 1548 O O . GLU A 1 196 ? -18.995 10.361 4.759 1.00 84.31 196 GLU A O 1
ATOM 1553 N N . GLU A 1 197 ? -20.357 8.740 4.012 1.00 85.88 197 GLU A N 1
ATOM 1554 C CA . GLU A 1 197 ? -19.703 7.661 4.759 1.00 85.88 197 GLU A CA 1
ATOM 1555 C C . GLU A 1 197 ? -18.295 7.374 4.245 1.00 85.88 197 GLU A C 1
ATOM 1557 O O . GLU A 1 197 ? -17.389 7.197 5.058 1.00 85.88 197 GLU A O 1
ATOM 1562 N N . PHE A 1 198 ? -18.078 7.410 2.927 1.00 85.88 198 PHE A N 1
ATOM 1563 C CA . PHE A 1 198 ? -16.746 7.296 2.337 1.00 85.88 198 PHE A CA 1
ATOM 1564 C C . PHE A 1 198 ? -15.789 8.360 2.894 1.00 85.88 198 PHE A C 1
ATOM 1566 O O . PHE A 1 198 ? -14.730 8.026 3.432 1.00 85.88 198 PHE A O 1
ATOM 1573 N N . LYS A 1 199 ? -16.191 9.637 2.844 1.00 84.38 199 LYS A N 1
ATOM 1574 C CA . LYS A 1 199 ? -15.386 10.756 3.364 1.00 84.38 199 LYS A CA 1
ATOM 1575 C C . LYS A 1 199 ? -15.189 10.675 4.869 1.00 84.38 199 LYS A C 1
ATOM 1577 O O . LYS A 1 199 ? -14.074 10.822 5.363 1.00 84.38 199 LYS A O 1
ATOM 1582 N N . LYS A 1 200 ? -16.260 10.382 5.611 1.00 86.00 200 LYS A N 1
ATOM 1583 C CA . LYS A 1 200 ? -16.190 10.184 7.061 1.00 86.00 200 LYS A CA 1
ATOM 1584 C C . LYS A 1 200 ? -15.168 9.104 7.405 1.00 86.00 200 LYS A C 1
ATOM 1586 O O . LYS A 1 200 ? -14.344 9.306 8.291 1.00 86.00 200 LYS A O 1
ATOM 1591 N N . LYS A 1 201 ? -15.189 7.987 6.679 1.00 87.69 201 LYS A N 1
ATOM 1592 C CA . LYS A 1 201 ? -14.297 6.858 6.919 1.00 87.69 201 LYS A CA 1
ATOM 1593 C C . LYS A 1 201 ? -12.838 7.184 6.594 1.00 87.69 201 LYS A C 1
ATOM 1595 O O . LYS A 1 201 ? -11.955 6.790 7.351 1.00 87.69 201 LYS A O 1
ATOM 1600 N N . LEU A 1 202 ? -12.570 7.944 5.532 1.00 83.88 202 LEU A N 1
ATOM 1601 C CA . LEU A 1 202 ? -11.225 8.465 5.260 1.00 83.88 202 LEU A CA 1
ATOM 1602 C C . LEU A 1 202 ? -10.750 9.430 6.356 1.00 83.88 202 LEU A C 1
ATOM 1604 O O . LEU A 1 202 ? -9.611 9.321 6.811 1.00 83.88 202 LEU A O 1
ATOM 1608 N N . GLY A 1 203 ? -11.634 10.294 6.859 1.00 82.81 203 GLY A N 1
ATOM 1609 C CA . GLY A 1 203 ? -11.357 11.150 8.015 1.00 82.81 203 GLY A CA 1
ATOM 1610 C C . GLY A 1 203 ? -11.024 10.354 9.283 1.00 82.81 203 GLY A C 1
ATOM 1611 O O . GLY A 1 203 ? -10.044 10.655 9.962 1.00 82.81 203 GLY A O 1
ATOM 1612 N N . GLU A 1 204 ? -11.782 9.294 9.578 1.00 86.44 204 GLU A N 1
ATOM 1613 C CA . GLU A 1 204 ? -11.506 8.375 10.694 1.00 86.44 204 GLU A CA 1
ATOM 1614 C C . GLU A 1 204 ? -10.134 7.705 10.552 1.00 86.44 204 GLU A C 1
ATOM 1616 O O . GLU A 1 204 ? -9.372 7.643 11.516 1.00 86.44 204 GLU A O 1
ATOM 1621 N N . ILE A 1 205 ? -9.786 7.254 9.344 1.00 86.62 205 ILE A N 1
ATOM 1622 C CA . ILE A 1 205 ? -8.473 6.673 9.040 1.00 86.62 205 ILE A CA 1
ATOM 1623 C C . ILE A 1 205 ? -7.357 7.706 9.258 1.00 86.62 205 ILE A C 1
ATOM 1625 O O . ILE A 1 205 ? -6.328 7.399 9.867 1.00 86.62 205 ILE A O 1
ATOM 1629 N N . ALA A 1 206 ? -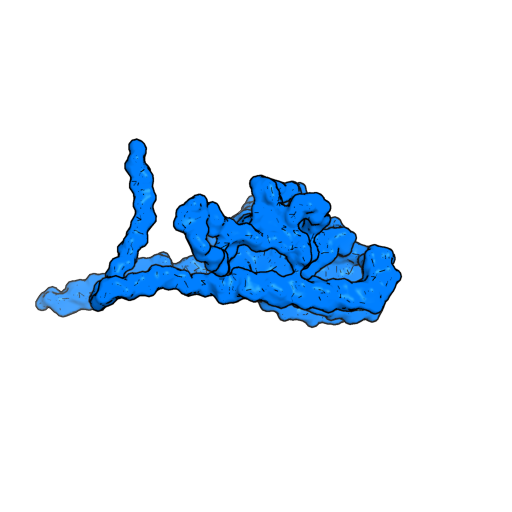7.544 8.942 8.795 1.00 81.56 206 ALA A N 1
ATOM 1630 C CA . ALA A 1 206 ? -6.565 10.006 8.978 1.00 81.56 206 ALA A CA 1
ATOM 1631 C C . ALA A 1 206 ? -6.344 10.334 10.466 1.00 81.56 206 ALA A C 1
ATOM 1633 O O . ALA A 1 206 ? -5.197 10.494 10.887 1.00 81.56 206 ALA A O 1
ATOM 1634 N N . LEU A 1 207 ? -7.412 10.370 11.269 1.00 79.06 207 LEU A N 1
ATOM 1635 C CA . LEU A 1 207 ? -7.337 10.596 12.715 1.00 79.06 207 LEU A CA 1
ATOM 1636 C C . LEU A 1 207 ? -6.672 9.425 13.447 1.00 79.06 207 LEU A C 1
ATOM 1638 O O . LEU A 1 207 ? -5.713 9.637 14.182 1.00 79.06 207 LEU A O 1
ATOM 1642 N N . ALA A 1 208 ? -7.098 8.187 13.188 1.00 77.19 208 ALA A N 1
ATOM 1643 C CA . ALA A 1 208 ? -6.526 7.001 13.829 1.00 77.19 208 ALA A CA 1
ATOM 1644 C C . ALA A 1 208 ? -5.031 6.823 13.502 1.00 77.19 208 ALA A C 1
ATOM 1646 O O . ALA A 1 208 ? -4.252 6.316 14.311 1.00 77.19 208 ALA A O 1
ATOM 1647 N N . ARG A 1 209 ? -4.587 7.294 12.330 1.00 76.94 209 ARG A N 1
ATOM 1648 C CA . ARG A 1 209 ? -3.159 7.391 12.003 1.00 76.94 209 ARG A CA 1
ATOM 1649 C C . ARG A 1 209 ? -2.419 8.377 12.909 1.00 76.94 209 ARG A C 1
ATOM 1651 O O . ARG A 1 209 ? -1.269 8.113 13.251 1.00 76.94 209 ARG A O 1
ATOM 1658 N N . LEU A 1 210 ? -3.006 9.528 13.239 1.00 73.19 210 LEU A N 1
ATOM 1659 C CA . LEU A 1 210 ? -2.355 10.505 14.119 1.00 73.19 210 LEU A CA 1
ATOM 1660 C C . LEU A 1 210 ? -2.099 9.908 15.505 1.00 73.19 210 LEU A C 1
ATOM 1662 O O . LEU A 1 210 ? -1.032 10.150 16.065 1.00 73.19 210 LEU A O 1
ATOM 1666 N N . ASP A 1 211 ? -3.011 9.074 16.000 1.00 68.62 211 ASP A N 1
ATOM 1667 C CA . ASP A 1 211 ? -2.821 8.344 17.255 1.00 68.62 211 ASP A CA 1
ATOM 1668 C C . ASP A 1 211 ? -1.660 7.345 17.154 1.00 68.62 211 ASP A C 1
ATOM 1670 O O . ASP A 1 211 ? -0.805 7.301 18.036 1.00 68.62 211 ASP A O 1
ATOM 1674 N N . LEU A 1 212 ? -1.547 6.607 16.041 1.00 67.44 212 LEU A N 1
ATOM 1675 C CA . LEU A 1 212 ? -0.398 5.722 15.797 1.00 67.44 212 LEU A CA 1
ATOM 1676 C C . LEU A 1 212 ? 0.934 6.481 15.718 1.00 67.44 212 LEU A C 1
ATOM 1678 O O . LEU A 1 212 ? 1.941 6.011 16.250 1.00 67.44 212 LEU A O 1
ATOM 1682 N N . LYS A 1 213 ? 0.950 7.674 15.110 1.00 65.06 213 LYS A N 1
ATOM 1683 C CA . LYS A 1 213 ? 2.161 8.505 15.015 1.00 65.06 213 LYS A CA 1
ATOM 1684 C C . LYS A 1 213 ? 2.730 8.888 16.379 1.00 65.06 213 LYS A C 1
ATOM 1686 O O . LYS A 1 213 ? 3.939 9.091 16.479 1.00 65.06 213 LYS A O 1
ATOM 1691 N N . GLN A 1 214 ? 1.908 8.964 17.427 1.00 60.12 214 GLN A N 1
ATOM 1692 C CA . GLN A 1 214 ? 2.394 9.235 18.786 1.00 60.12 214 GLN A CA 1
ATOM 1693 C C . GLN A 1 214 ? 3.360 8.146 19.275 1.00 60.12 214 GLN A C 1
ATOM 1695 O O . GLN A 1 214 ? 4.271 8.432 20.048 1.00 60.12 214 GLN A O 1
ATOM 1700 N N . PHE A 1 215 ? 3.218 6.921 18.766 1.00 55.97 215 PHE A N 1
ATOM 1701 C CA . PHE A 1 215 ? 4.108 5.799 19.062 1.00 55.97 215 PHE A CA 1
ATOM 1702 C C . PHE A 1 215 ? 5.313 5.720 18.109 1.00 55.97 215 PHE A C 1
ATOM 1704 O O . PHE A 1 215 ? 6.349 5.169 18.470 1.00 55.97 215 PHE A O 1
ATOM 1711 N N . GLU A 1 216 ? 5.209 6.301 16.910 1.00 52.88 216 GLU A N 1
ATOM 1712 C CA . GLU A 1 216 ? 6.293 6.377 15.914 1.00 52.88 216 GLU A CA 1
ATOM 1713 C C . GLU A 1 216 ? 7.255 7.551 16.181 1.00 52.88 216 GLU A C 1
ATOM 1715 O O . GLU A 1 216 ? 8.438 7.478 15.850 1.00 52.88 216 GLU A O 1
ATOM 1720 N N . GLY A 1 217 ? 6.773 8.618 16.833 1.00 41.25 217 GLY A N 1
ATOM 1721 C CA . GLY A 1 217 ? 7.565 9.773 17.274 1.00 41.25 217 GLY A CA 1
ATOM 1722 C C . GLY A 1 217 ? 8.515 9.487 18.443 1.00 41.25 217 GLY A C 1
ATOM 1723 O O . GLY A 1 217 ? 9.399 10.293 18.718 1.00 41.25 217 GLY A O 1
ATOM 1724 N N . ALA A 1 218 ? 8.405 8.321 19.085 1.00 40.12 218 ALA A N 1
ATOM 1725 C CA . ALA A 1 218 ? 9.363 7.830 20.077 1.00 40.12 218 ALA A CA 1
ATOM 1726 C C . ALA A 1 218 ? 10.603 7.165 19.431 1.00 40.12 218 ALA A C 1
ATOM 1728 O O . ALA A 1 218 ? 11.265 6.322 20.045 1.00 40.12 218 ALA A O 1
ATOM 1729 N N . LYS A 1 219 ? 10.941 7.524 18.181 1.00 39.31 219 LYS A N 1
ATOM 1730 C CA . LYS A 1 219 ? 12.214 7.153 17.548 1.00 39.31 219 LYS A CA 1
ATOM 1731 C C . LYS A 1 219 ? 13.380 7.773 18.348 1.00 39.31 219 LYS A C 1
ATOM 1733 O O . LYS A 1 219 ? 13.657 8.961 18.255 1.00 39.31 219 LYS A O 1
ATOM 1738 N N . GLN A 1 220 ? 14.099 6.905 19.063 1.00 41.09 220 GLN A N 1
ATOM 1739 C CA . GLN A 1 220 ? 15.518 7.029 19.430 1.00 41.09 220 GLN A CA 1
ATOM 1740 C C . GLN A 1 220 ? 15.937 8.189 20.360 1.00 41.09 220 GLN A C 1
ATOM 1742 O O . GLN A 1 220 ? 16.866 8.929 20.045 1.00 41.09 220 GLN A O 1
ATOM 1747 N N . GLU A 1 221 ? 15.455 8.223 21.604 1.00 33.72 221 GLU A N 1
ATOM 1748 C CA . GLU A 1 221 ? 16.439 8.429 22.677 1.00 33.72 221 GLU A CA 1
ATOM 1749 C C . GLU A 1 221 ? 17.183 7.103 22.846 1.00 33.72 221 GLU A C 1
ATOM 1751 O O . GLU A 1 221 ? 16.794 6.212 23.602 1.00 33.72 221 GLU A O 1
ATOM 1756 N N . VAL A 1 222 ? 18.270 6.940 22.085 1.00 37.44 222 VAL A N 1
ATOM 1757 C CA . VAL A 1 222 ? 19.356 6.065 22.529 1.00 37.44 222 VAL A CA 1
ATOM 1758 C C . VAL A 1 222 ? 19.624 6.475 23.967 1.00 37.44 222 VAL A C 1
ATOM 1760 O O . VAL A 1 222 ? 19.912 7.645 24.211 1.00 37.44 222 VAL A O 1
ATOM 1763 N N . ALA A 1 223 ? 19.491 5.540 24.906 1.00 37.12 223 ALA A N 1
ATOM 1764 C CA . ALA A 1 223 ? 19.820 5.758 26.302 1.00 37.12 223 ALA A CA 1
ATOM 1765 C C . ALA A 1 223 ? 21.299 6.167 26.409 1.00 37.12 223 ALA A C 1
ATOM 1767 O O . ALA A 1 223 ? 22.186 5.342 26.625 1.00 37.12 223 ALA A O 1
ATOM 1768 N N . MET A 1 224 ? 21.580 7.459 26.236 1.00 33.22 224 MET A N 1
ATOM 1769 C CA . MET A 1 224 ? 22.844 8.078 26.574 1.00 33.22 224 MET A CA 1
ATOM 1770 C C . MET A 1 224 ? 22.897 8.115 28.093 1.00 33.22 224 MET A C 1
ATOM 1772 O O . MET A 1 224 ? 22.580 9.115 28.735 1.00 33.22 224 MET A O 1
ATOM 1776 N N . ARG A 1 225 ? 23.306 7.003 28.704 1.00 35.28 225 ARG A N 1
ATOM 1777 C CA . ARG A 1 225 ? 23.786 7.053 30.080 1.00 35.28 225 ARG A CA 1
ATOM 1778 C C . ARG A 1 225 ? 25.098 7.834 30.072 1.00 35.28 225 ARG A C 1
ATOM 1780 O O . ARG A 1 225 ? 26.164 7.275 29.838 1.00 35.28 225 ARG A O 1
ATOM 1787 N N . LYS A 1 226 ? 25.017 9.138 30.345 1.00 30.73 226 LYS A N 1
ATOM 1788 C CA . LYS A 1 226 ? 26.159 9.917 30.832 1.00 30.73 226 LYS A CA 1
ATOM 1789 C C . LYS A 1 226 ? 26.603 9.295 32.156 1.00 30.73 226 LYS A C 1
ATOM 1791 O O . LYS A 1 226 ? 25.986 9.525 33.190 1.00 30.73 226 LYS A O 1
ATOM 1796 N N . VAL A 1 227 ? 27.672 8.508 32.126 1.00 37.12 227 VAL A N 1
ATOM 1797 C CA . VAL A 1 227 ? 28.447 8.170 33.324 1.00 37.12 227 VAL A CA 1
ATOM 1798 C C . VAL A 1 227 ? 29.766 8.926 33.201 1.00 37.12 227 VAL A C 1
ATOM 1800 O O . VAL A 1 227 ? 30.745 8.419 32.667 1.00 37.12 227 VAL A O 1
ATOM 1803 N N . GLY A 1 228 ? 29.765 10.192 33.622 1.00 46.47 228 GLY A N 1
ATOM 1804 C CA . GLY A 1 228 ? 30.944 11.063 33.546 1.00 46.47 228 GLY A CA 1
ATOM 1805 C C . GLY A 1 228 ? 31.401 11.432 32.122 1.00 46.47 228 GLY A C 1
ATOM 1806 O O . GLY A 1 228 ? 30.670 11.272 31.146 1.00 46.47 228 GLY A O 1
ATOM 1807 N N . ASN A 1 229 ? 32.619 11.978 32.020 1.00 34.50 229 ASN A N 1
ATOM 1808 C CA . ASN A 1 229 ? 33.200 12.600 30.815 1.00 34.50 229 ASN A CA 1
ATOM 1809 C C . ASN A 1 229 ? 33.697 11.615 29.728 1.00 34.50 229 ASN A C 1
ATOM 1811 O O . ASN A 1 229 ? 34.594 11.959 28.962 1.00 34.50 229 ASN A O 1
ATOM 1815 N N . ALA A 1 230 ? 33.138 10.407 29.618 1.00 33.28 230 ALA A N 1
ATOM 1816 C CA . ALA A 1 230 ? 33.522 9.455 28.573 1.00 33.28 230 ALA A CA 1
ATOM 1817 C C . ALA A 1 230 ? 32.296 8.893 27.840 1.00 33.28 230 ALA A C 1
ATOM 1819 O O . ALA A 1 230 ? 31.373 8.368 28.458 1.00 33.28 230 ALA A O 1
ATOM 1820 N N . ILE A 1 231 ? 32.306 8.986 26.507 1.00 34.06 231 ILE A N 1
ATOM 1821 C CA . ILE A 1 231 ? 31.336 8.330 25.623 1.00 34.06 231 ILE A CA 1
ATOM 1822 C C . ILE A 1 231 ? 31.880 6.930 25.318 1.00 34.06 231 ILE A C 1
ATOM 1824 O O . ILE A 1 231 ? 32.922 6.807 24.677 1.00 34.06 231 ILE A O 1
ATOM 1828 N N . ILE A 1 232 ? 31.189 5.878 25.766 1.00 33.69 232 ILE A N 1
ATOM 1829 C CA . ILE A 1 232 ? 31.493 4.490 25.390 1.00 33.69 232 ILE A CA 1
ATOM 1830 C C . ILE A 1 232 ? 30.414 4.012 24.419 1.00 33.69 232 ILE A C 1
ATOM 1832 O O . ILE A 1 232 ? 29.244 3.918 24.780 1.00 33.69 232 ILE A O 1
ATOM 1836 N N . ILE A 1 233 ? 30.818 3.686 23.190 1.00 34.22 233 ILE A N 1
ATOM 1837 C CA . ILE A 1 233 ? 29.994 2.946 22.229 1.00 34.22 233 ILE A CA 1
ATOM 1838 C C . ILE A 1 233 ? 30.267 1.461 22.484 1.00 34.22 233 ILE A C 1
ATOM 1840 O O . ILE A 1 233 ? 31.367 0.985 22.207 1.00 34.22 233 ILE A O 1
ATOM 1844 N N . ALA A 1 234 ? 29.306 0.726 23.045 1.00 32.16 234 ALA A N 1
ATOM 1845 C CA . ALA A 1 234 ? 29.433 -0.723 23.191 1.00 32.16 234 ALA A CA 1
ATOM 1846 C C . ALA A 1 234 ? 28.948 -1.422 21.903 1.00 32.16 234 ALA A C 1
ATOM 1848 O O . ALA A 1 234 ? 27.815 -1.175 21.484 1.00 32.16 234 ALA A O 1
ATOM 1849 N N . PRO A 1 235 ? 29.752 -2.295 21.267 1.00 32.19 235 PRO A N 1
ATOM 1850 C CA . PRO A 1 235 ? 29.261 -3.166 20.208 1.00 32.19 235 PRO A CA 1
ATOM 1851 C C . PRO A 1 235 ? 28.414 -4.312 20.794 1.00 32.19 235 PRO A C 1
ATOM 1853 O O . PRO A 1 235 ? 28.574 -4.656 21.969 1.00 32.19 235 PRO A O 1
ATOM 1856 N N . PRO A 1 236 ? 27.517 -4.923 19.996 1.00 35.41 236 PRO A N 1
ATOM 1857 C CA . PRO A 1 236 ? 26.660 -6.006 20.460 1.00 35.41 236 PRO A CA 1
ATOM 1858 C C . PRO A 1 236 ? 27.504 -7.196 20.925 1.00 35.41 236 PRO A C 1
ATOM 1860 O O . PRO A 1 236 ? 28.380 -7.680 20.205 1.00 35.41 236 PRO A O 1
ATOM 1863 N N . LEU A 1 237 ? 27.222 -7.669 22.140 1.00 32.88 237 LEU A N 1
ATOM 1864 C CA . LEU A 1 237 ? 27.779 -8.903 22.680 1.00 32.88 237 LEU A CA 1
ATOM 1865 C C . LEU A 1 237 ? 27.422 -10.057 21.735 1.00 32.88 237 LEU A C 1
ATOM 1867 O O . LEU A 1 237 ? 26.268 -10.476 21.656 1.00 32.88 237 LEU A O 1
ATOM 1871 N N . ARG A 1 238 ? 28.423 -10.585 21.023 1.00 31.94 238 ARG A N 1
ATOM 1872 C CA . ARG A 1 238 ? 28.347 -11.944 20.484 1.00 31.94 238 ARG A CA 1
ATOM 1873 C C . ARG A 1 238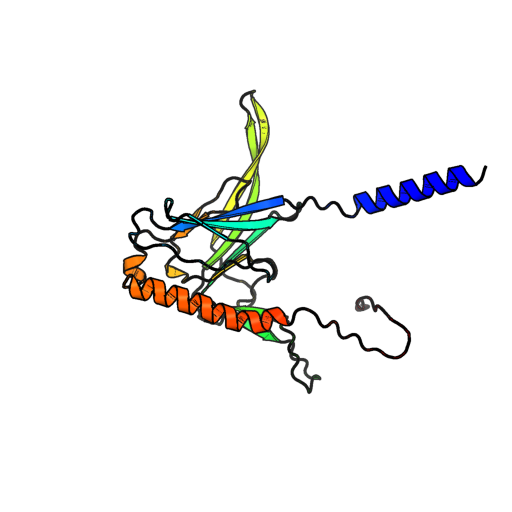 ? 28.202 -12.880 21.678 1.00 31.94 238 ARG A C 1
ATOM 1875 O O . ARG A 1 238 ? 29.085 -12.914 22.533 1.00 31.94 238 ARG A O 1
ATOM 1882 N N . ALA A 1 239 ? 27.101 -13.622 21.734 1.00 33.72 239 ALA A N 1
ATOM 1883 C CA . ALA A 1 239 ? 27.022 -14.788 22.597 1.00 33.72 239 ALA A CA 1
ATOM 1884 C C . ALA A 1 239 ? 28.138 -15.750 22.167 1.00 33.72 239 ALA A C 1
ATOM 1886 O O . ALA A 1 239 ? 28.174 -16.193 21.020 1.00 33.72 239 ALA A O 1
ATOM 1887 N N . ALA A 1 240 ? 29.086 -15.987 23.068 1.00 35.41 240 ALA A N 1
ATOM 1888 C CA . ALA A 1 240 ? 30.034 -17.075 22.939 1.00 35.41 240 ALA A CA 1
ATOM 1889 C C . ALA A 1 240 ? 29.275 -18.387 23.171 1.00 35.41 240 ALA A C 1
ATOM 1891 O O . ALA A 1 240 ? 28.654 -18.566 24.220 1.00 35.41 240 ALA A O 1
ATOM 1892 N N . GLY A 1 241 ? 29.320 -19.259 22.172 1.00 34.12 241 GLY A N 1
ATOM 1893 C CA . GLY A 1 241 ? 28.996 -20.677 22.232 1.00 34.12 241 GLY A CA 1
ATOM 1894 C C . GLY A 1 241 ? 29.963 -21.383 21.304 1.00 34.12 241 GLY A C 1
ATOM 1895 O O . GLY A 1 241 ? 30.019 -20.953 20.129 1.00 34.12 241 GLY A O 1
#

Foldseek 3Di:
DPPVVVVVVVVVVVVVVVVVPPQPWAKAKEKAAEAQPPPDFDDDWWKDFLLHTWDWDADRNRRMIMTIDIDGPPDFKAKEKEFQLVQKDFDDDDDPPDPDDDLAGPFIFGHPPGDMKMKIKGWDWDFDQDPVRDTDTWIKIDIDIDDDPDRGTDDSRHIYTNDDRQQWDDFAIDTSRHHTYTYGDPCNCVVLVHPVSVVVVSVVSVVSVVVVVVSSVPPDPPPPPPPDDDDDDDDDDDPDD

Nearest PDB structures (foldseek):
  1gpp-assembly1_A  TM=2.781E-01  e=3.487E-01  Saccharomyces cerevisiae
  1um2-assembly2_B  TM=2.596E-01  e=4.387E-01  Saccharomyces cerevisiae
  1jva-assembly1_A  TM=2.595E-01  e=7.351E-01  Saccharomyces cerevisiae
  1jva-assembly2_B  TM=2.635E-01  e=1.037E+00  Saccharomyces cerevisiae
  5ien-assembly1_A  TM=2.630E-01  e=8.660E+00  synthetic construct

Radius of gyration: 23.32 Å; Cα contacts (8 Å, |Δi|>4): 389; chains: 1; bounding box: 83×37×69 Å

pLDDT: mean 77.67, std 20.45, range [30.73, 98.06]

Mean predicted aligned error: 12.7 Å

Sequence (241 aa):
MNRFIRTLLVLLIFSQVARAHGAENSLLLGTIQFPRDLSQDIEDVPVIYRGDPATTQIDQTNKAITFSMIRESSQFNFKLLIVEPQHIEPVSLTSKYQTEPTNLVAYQKVKSGSPYRFFSLMLVPEIAKNANGINTICYSWKVREERIANEGRIPDDAVIMHAVPGWVDTVVAGSGFNFPTVQMRNDLMQYAGSSEEFKKKLGEIALARLDLKQFEGAKQEVAMRKVGNAIIIAPPLRAAG

Secondary structure (DSSP, 8-state):
--HHHHHHHHHHHHHHHHHTS---PEEEEEEEEPPTT--SPP----EEETTEEPEEEEETTTTEEEEEEEEPTT--EEEEEEE-GGGEEEEE---TT--S----EEEEEEPTT--EEEEEEEEEEEEEE-TTS-EEEEEEEEEEEE--SGGGBPPTTEEEEES-GGGEEEEE--BTTEEEEEEEPTTHHHHH-SHHHHHHHHHHHHHHHHHHHHHHTT---------SS----PPP-PPP-

Solvent-accessible surface area (backbone atoms only — not comparable to full-atom values): 14114 Å² total; per-residue (Å²): 133,70,65,66,60,52,55,53,51,52,53,52,50,52,55,53,54,56,68,73,69,65,74,63,63,41,77,30,44,30,36,40,37,45,40,73,83,54,87,65,83,81,73,89,67,57,40,30,44,66,88,38,75,43,59,69,48,78,38,74,86,70,28,30,37,38,34,44,48,82,36,53,76,84,64,43,70,44,37,40,37,29,28,42,42,85,39,53,41,78,39,58,74,79,54,99,85,58,92,64,90,66,79,47,63,68,47,45,25,44,44,88,92,53,78,61,43,33,31,45,37,35,57,41,82,38,84,42,67,46,98,85,68,49,80,40,84,44,44,37,49,48,68,42,82,52,78,69,54,78,88,28,44,54,62,76,72,28,35,38,34,47,39,64,42,86,42,47,67,49,69,43,63,35,56,60,68,34,42,51,31,38,32,38,32,80,60,39,54,72,78,39,70,37,73,68,46,41,51,50,50,47,50,51,43,56,52,42,39,56,61,53,44,67,60,61,70,51,70,72,82,69,83,77,75,77,68,69,102,56,91,80,86,81,76,84,82,74,82,86,127